Protein AF-A0A840UY73-F1 (afdb_monomer_lite)

Organism: NCBI:txid595692

Sequence (256 aa):
MHCLPALQFDWIHDLSLGTAALLVFATLAVFALLRGLLKMLWNTLGLCLAGFVAFWIWQHDLPPHSLPWIAPVAGFVVTLLLLRFAVRGLLPAPSDSESSGTGGKSGLSRLFTLLFSLIPTSAVCFLGALLLRHAGSLAEIQSFAQPDRTSDSAAFFSQLKQRIDELLPADWFHSVDPLTTQLRLDLAKLIVTADDPPPKAIPVLETGDIRELILADPELRQLAREGRYAEILRDPRLDRLLENDNLREVLRNTDL

Foldseek 3Di:
DDDDPPPPPPVPVPDDPVNVVVVVVVVVVVVVVVVVVVVLVLLLVQLVVLQVQLVVQLVVCDDPDDDSNVSSVVSSVVSSVVSVVVVCVVDVDPPPPDDPDPPPPPVVNVVVVVVVSVVVSVVVVVVVLLVLLLLLLLLVLVCLLCVPPNDPVNVVSVVVNVVSPVVDPPVVVCVPCVLSPQLLSLLLSCLLCLVPNDPLNVVQCVPPVSVCLSVVDVVSNVCSVVSVSVVSSVDCVSVVSVVDPVSSVVSVVRDD

pLDDT: mean 74.4, std 10.96, range [41.12, 90.94]

Secondary structure (DSSP, 8-state):
--PPP----GGGGG--HHHHHHHHHHHHHHHHHHHHHHHHHHHHHHHHHHHHHHHHHHHTT--SSS-TTHHHHHHHHHHHHHHHHHHHHHSPPP---S--------HHHHHHHHHHHHHHHHHHHHHHHHHHHHHHHHHHHHHHH-GGG--HHHHHHHHHHHHHHHHS-HHHHHTT-GGG-HHHHHHHHHHHTSSS--TTTHHHHTSHHHHHHHHT-HHHHHHHHTT-HHHHHH-THHHHHHT-HHHHHHHHH---

Radius of gyration: 26.86 Å; chains: 1; bounding box: 72×55×63 Å

Structure (mmCIF, N/CA/C/O backbone):
data_AF-A0A840UY73-F1
#
_entry.id   AF-A0A840UY73-F1
#
loop_
_atom_site.group_PDB
_atom_site.id
_atom_site.type_symbol
_atom_site.label_atom_id
_atom_site.label_alt_id
_atom_site.label_comp_id
_atom_site.label_asym_id
_atom_site.label_entity_id
_atom_site.label_seq_id
_atom_site.pdbx_PDB_ins_code
_atom_site.Cartn_x
_atom_site.Cartn_y
_atom_site.Cartn_z
_atom_site.occupancy
_atom_site.B_iso_or_equiv
_atom_site.auth_seq_id
_atom_site.auth_comp_id
_atom_site.auth_asym_id
_atom_site.auth_atom_id
_atom_site.pdbx_PDB_model_num
ATOM 1 N N . MET A 1 1 ? 27.659 38.530 14.240 1.00 44.19 1 MET A N 1
ATOM 2 C CA . MET A 1 1 ? 28.793 37.920 13.514 1.00 44.19 1 MET A CA 1
ATOM 3 C C . MET A 1 1 ? 29.267 36.722 14.321 1.00 44.19 1 MET A C 1
ATOM 5 O O . MET A 1 1 ? 30.037 36.893 15.253 1.00 44.19 1 MET A O 1
ATOM 9 N N . HIS A 1 2 ? 28.727 35.537 14.035 1.00 47.31 2 HIS A N 1
ATOM 10 C CA . HIS A 1 2 ? 29.193 34.280 14.622 1.00 47.31 2 HIS A CA 1
ATOM 11 C C . HIS A 1 2 ? 30.105 33.608 13.598 1.00 47.31 2 HIS A C 1
ATOM 13 O O . HIS A 1 2 ? 29.651 33.233 12.519 1.00 47.31 2 HIS A O 1
ATOM 19 N N . CYS A 1 3 ? 31.396 33.527 13.912 1.00 55.94 3 CYS A N 1
ATOM 20 C CA . CYS A 1 3 ? 32.359 32.758 13.138 1.00 55.94 3 CYS A CA 1
ATOM 21 C C . CYS A 1 3 ? 32.012 31.270 13.283 1.00 55.94 3 CYS A C 1
ATOM 23 O O . CYS A 1 3 ? 32.033 30.742 14.393 1.00 55.94 3 CYS A O 1
ATOM 25 N N . LEU A 1 4 ? 31.665 30.610 12.176 1.00 56.19 4 LEU A N 1
ATOM 26 C CA . LEU A 1 4 ? 31.563 29.152 12.127 1.00 56.19 4 LEU A CA 1
ATOM 27 C C . LEU A 1 4 ? 32.955 28.567 12.427 1.00 56.19 4 LEU A C 1
ATOM 29 O O . LEU A 1 4 ? 33.919 28.983 11.779 1.00 56.19 4 LEU A O 1
ATOM 33 N N . PRO A 1 5 ? 33.096 27.650 13.402 1.00 66.62 5 PRO A N 1
ATOM 34 C CA . PRO A 1 5 ? 34.370 27.000 13.667 1.00 66.62 5 PRO A CA 1
ATOM 35 C C . PRO A 1 5 ? 34.804 26.236 12.416 1.00 66.62 5 PRO A C 1
ATOM 37 O O . PRO A 1 5 ? 34.026 25.481 11.830 1.00 66.62 5 PRO A O 1
ATOM 40 N N . ALA A 1 6 ? 36.045 26.465 11.992 1.00 62.19 6 ALA A N 1
ATOM 41 C CA . ALA A 1 6 ? 36.670 25.706 10.927 1.00 62.19 6 ALA A CA 1
ATOM 42 C C . ALA A 1 6 ? 36.660 24.222 11.323 1.00 62.19 6 ALA A C 1
ATOM 44 O O . ALA A 1 6 ? 37.308 23.835 12.293 1.00 62.19 6 ALA A O 1
ATOM 45 N N . LEU A 1 7 ? 35.895 23.404 10.598 1.00 57.53 7 LEU A N 1
ATOM 46 C CA . LEU A 1 7 ? 35.978 21.947 10.661 1.00 57.53 7 LEU A CA 1
ATOM 47 C C . LEU A 1 7 ? 37.398 21.547 10.233 1.00 57.53 7 LEU A C 1
ATOM 49 O O . LEU A 1 7 ? 37.688 21.447 9.043 1.00 57.53 7 LEU A O 1
ATOM 53 N N . GLN A 1 8 ? 38.304 21.398 11.198 1.00 58.88 8 GLN A N 1
ATOM 54 C CA . GLN A 1 8 ? 39.641 20.856 10.976 1.00 58.88 8 GLN A CA 1
ATOM 55 C C . GLN A 1 8 ? 39.505 19.345 10.754 1.00 58.88 8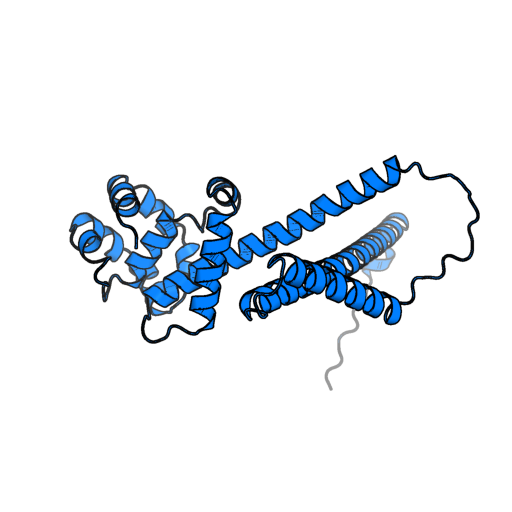 GLN A C 1
ATOM 57 O O . GLN A 1 8 ? 39.184 18.584 11.664 1.00 58.88 8 GLN A O 1
ATOM 62 N N . PHE A 1 9 ? 39.674 18.918 9.504 1.00 57.78 9 PHE A N 1
ATOM 63 C CA . PHE A 1 9 ? 39.601 17.520 9.080 1.00 57.78 9 PHE A CA 1
ATOM 64 C C . PHE A 1 9 ? 40.948 16.800 9.282 1.00 57.78 9 PHE A C 1
ATOM 66 O O . PHE A 1 9 ? 41.506 16.233 8.342 1.00 57.78 9 PHE A O 1
ATOM 73 N N . ASP A 1 10 ? 41.477 16.800 10.507 1.00 63.88 10 ASP A N 1
ATOM 74 C CA . ASP A 1 10 ? 42.785 16.187 10.806 1.00 63.88 10 ASP A CA 1
ATOM 75 C C . ASP A 1 10 ? 42.783 14.652 10.649 1.00 63.88 10 ASP A C 1
ATOM 77 O O . ASP A 1 10 ? 43.828 14.031 10.486 1.00 63.88 10 ASP A O 1
ATOM 81 N N . TRP A 1 11 ? 41.604 14.024 10.592 1.00 63.09 11 TRP A N 1
ATOM 82 C CA . TRP A 1 11 ? 41.441 12.581 10.377 1.00 63.09 11 TRP A CA 1
ATOM 83 C C . TRP A 1 11 ? 41.645 12.123 8.919 1.00 63.09 11 TRP A C 1
ATOM 85 O O . TRP A 1 11 ? 41.647 10.922 8.652 1.00 63.09 11 TRP A O 1
ATOM 95 N N . ILE A 1 12 ? 41.816 13.041 7.956 1.00 56.41 12 ILE A N 1
ATOM 96 C CA . ILE A 1 12 ? 41.963 12.684 6.530 1.00 56.41 12 ILE A CA 1
ATOM 97 C C . ILE A 1 12 ? 43.354 12.109 6.210 1.00 56.41 12 ILE A C 1
ATOM 99 O O . ILE A 1 12 ? 43.486 11.348 5.253 1.00 56.41 12 ILE A O 1
ATOM 103 N N . HIS A 1 13 ? 44.392 12.429 6.989 1.00 59.19 13 HIS A N 1
ATOM 104 C CA . HIS A 1 13 ? 45.764 11.998 6.677 1.00 59.19 13 HIS A CA 1
ATOM 105 C C . HIS A 1 13 ? 46.038 10.502 6.912 1.00 59.19 13 HIS A C 1
ATOM 107 O O . HIS A 1 13 ? 46.962 9.972 6.302 1.00 59.19 13 HIS A O 1
ATOM 113 N N . ASP A 1 14 ? 45.193 9.804 7.679 1.00 67.00 14 ASP A N 1
ATOM 114 C CA . ASP A 1 14 ? 45.334 8.360 7.936 1.00 67.00 14 ASP A CA 1
ATOM 115 C C . ASP A 1 14 ? 44.462 7.481 7.020 1.00 67.00 14 ASP A C 1
ATOM 117 O O . ASP A 1 14 ? 44.449 6.250 7.146 1.00 67.00 14 ASP A O 1
ATOM 121 N N . LEU A 1 15 ? 43.729 8.070 6.063 1.00 62.34 15 LEU A N 1
ATOM 122 C CA . LEU A 1 15 ? 42.999 7.272 5.082 1.00 62.34 15 LEU A CA 1
ATOM 123 C C . LEU A 1 15 ? 43.973 6.625 4.092 1.00 62.34 15 LEU A C 1
ATOM 125 O O . LEU A 1 15 ? 44.466 7.254 3.157 1.00 62.34 15 LEU A O 1
ATOM 129 N N . SER A 1 16 ? 44.180 5.318 4.267 1.00 80.94 16 SER A N 1
ATOM 130 C CA . SER A 1 16 ? 44.779 4.445 3.257 1.00 80.94 16 SER A CA 1
ATOM 131 C C . SER A 1 16 ? 44.177 4.731 1.877 1.00 80.94 16 SER A C 1
ATOM 133 O O . SER A 1 16 ? 42.952 4.783 1.716 1.00 80.94 16 SER A O 1
ATOM 135 N N . LEU A 1 17 ? 45.043 4.864 0.867 1.00 80.12 17 LEU A N 1
ATOM 136 C CA . LEU A 1 17 ? 44.676 5.085 -0.538 1.00 80.12 17 LEU A CA 1
ATOM 137 C C . LEU A 1 17 ? 43.580 4.107 -1.014 1.00 80.12 17 LEU A C 1
ATOM 139 O O . LEU A 1 17 ? 42.710 4.474 -1.803 1.00 80.12 17 LEU A O 1
ATOM 143 N N . GLY A 1 18 ? 43.583 2.873 -0.493 1.00 80.25 18 GLY A N 1
ATOM 144 C CA . GLY A 1 18 ? 42.570 1.859 -0.794 1.00 80.25 18 GLY A CA 1
ATOM 145 C C . GLY A 1 18 ? 41.174 2.204 -0.263 1.00 80.25 18 GLY A C 1
ATOM 146 O O . GLY A 1 18 ? 40.185 2.007 -0.967 1.00 80.25 18 GLY A O 1
ATOM 147 N N . THR A 1 19 ? 41.076 2.777 0.938 1.00 78.81 19 THR A N 1
ATOM 148 C CA . THR A 1 19 ? 39.800 3.209 1.531 1.00 78.81 19 THR A CA 1
ATOM 149 C C . THR A 1 19 ? 39.214 4.391 0.761 1.00 78.81 19 THR A C 1
ATOM 151 O O . THR A 1 19 ? 38.014 4.417 0.485 1.00 78.81 19 THR A O 1
ATOM 154 N N . ALA A 1 20 ? 40.065 5.333 0.340 1.00 75.00 20 ALA A N 1
ATOM 155 C CA . ALA A 1 20 ? 39.650 6.448 -0.508 1.00 75.00 20 ALA A CA 1
ATOM 156 C C . ALA A 1 20 ? 39.114 5.958 -1.867 1.00 75.00 20 ALA A C 1
ATOM 158 O O . ALA A 1 20 ? 38.044 6.388 -2.299 1.00 75.00 20 ALA A O 1
ATOM 159 N N . ALA A 1 21 ? 39.794 5.000 -2.507 1.00 74.62 21 ALA A N 1
ATOM 160 C CA . ALA A 1 21 ? 39.328 4.404 -3.759 1.00 74.62 21 ALA A CA 1
ATOM 161 C C . ALA A 1 21 ? 37.975 3.683 -3.598 1.00 74.62 21 ALA A C 1
ATOM 163 O O . ALA A 1 21 ? 37.080 3.871 -4.423 1.00 74.62 21 ALA A O 1
ATOM 164 N N . LEU A 1 22 ? 37.785 2.910 -2.521 1.00 80.69 22 LEU A N 1
ATOM 165 C CA . LEU A 1 22 ? 36.515 2.231 -2.239 1.00 80.69 22 LEU A CA 1
ATOM 166 C C . LEU A 1 22 ? 35.354 3.212 -2.041 1.00 80.69 22 LEU A C 1
ATOM 168 O O . LEU A 1 22 ? 34.266 2.963 -2.555 1.00 80.69 22 LEU A O 1
ATOM 172 N N . LEU A 1 23 ? 35.578 4.339 -1.361 1.00 78.75 23 LEU A N 1
ATOM 173 C CA . LEU A 1 23 ? 34.558 5.382 -1.202 1.00 78.75 23 LEU A CA 1
ATOM 174 C C . LEU A 1 23 ? 34.168 6.014 -2.545 1.00 78.75 23 LEU A C 1
ATOM 176 O O . LEU A 1 23 ? 32.981 6.229 -2.804 1.00 78.75 23 LEU A O 1
ATOM 180 N N . VAL A 1 24 ? 35.135 6.259 -3.433 1.00 77.50 24 VAL A N 1
ATOM 181 C CA . VAL A 1 24 ? 34.857 6.765 -4.787 1.00 77.50 24 VAL A CA 1
ATOM 182 C C . VAL A 1 24 ? 34.056 5.743 -5.602 1.00 77.50 24 VAL A C 1
ATOM 184 O O . VAL A 1 24 ? 33.045 6.094 -6.206 1.00 77.50 24 VAL A O 1
ATOM 187 N N . PHE A 1 25 ? 34.426 4.461 -5.576 1.00 71.19 25 PHE A N 1
ATOM 188 C CA . PHE A 1 25 ? 33.646 3.424 -6.260 1.00 71.19 25 PHE A CA 1
ATOM 189 C C . PHE A 1 25 ? 32.243 3.252 -5.674 1.00 71.19 25 PHE A C 1
ATOM 191 O O . PHE A 1 25 ? 31.283 3.120 -6.432 1.00 71.19 25 PHE A O 1
ATOM 198 N N . ALA A 1 26 ? 32.099 3.294 -4.349 1.00 70.19 26 ALA A N 1
ATOM 199 C CA . ALA A 1 26 ? 30.804 3.190 -3.685 1.00 70.19 26 ALA A CA 1
ATOM 200 C C . ALA A 1 26 ? 29.891 4.369 -4.049 1.00 70.19 26 ALA A C 1
ATOM 202 O O . ALA A 1 26 ? 28.735 4.162 -4.409 1.00 70.19 26 ALA A O 1
ATOM 203 N N . THR A 1 27 ? 30.410 5.599 -4.029 1.00 74.88 27 THR A N 1
ATOM 204 C CA . THR A 1 27 ? 29.643 6.794 -4.422 1.00 74.88 27 THR A CA 1
ATOM 205 C C . THR A 1 27 ? 29.257 6.770 -5.901 1.00 74.88 27 THR A C 1
ATOM 207 O O . THR A 1 27 ? 28.108 7.073 -6.226 1.00 74.88 27 THR A O 1
ATOM 210 N N . LEU A 1 28 ? 30.148 6.328 -6.795 1.00 60.81 28 LEU A N 1
ATOM 211 C CA . LEU A 1 28 ? 29.832 6.133 -8.215 1.00 60.81 28 LEU A CA 1
ATOM 212 C C . LEU A 1 28 ? 28.778 5.039 -8.434 1.00 60.81 28 LEU A C 1
ATOM 214 O O . LEU A 1 28 ? 27.870 5.222 -9.246 1.00 60.81 28 LEU A O 1
ATOM 218 N N . ALA A 1 29 ? 28.856 3.928 -7.697 1.00 64.88 29 ALA A N 1
ATOM 219 C CA . ALA A 1 29 ? 27.865 2.857 -7.750 1.00 64.88 29 ALA A CA 1
ATOM 220 C C . ALA A 1 29 ? 26.493 3.337 -7.254 1.00 64.88 29 ALA A C 1
ATOM 222 O O . ALA A 1 29 ? 25.485 3.105 -7.923 1.00 64.88 29 ALA A O 1
ATOM 223 N N . VAL A 1 30 ? 26.453 4.072 -6.138 1.00 68.69 30 VAL A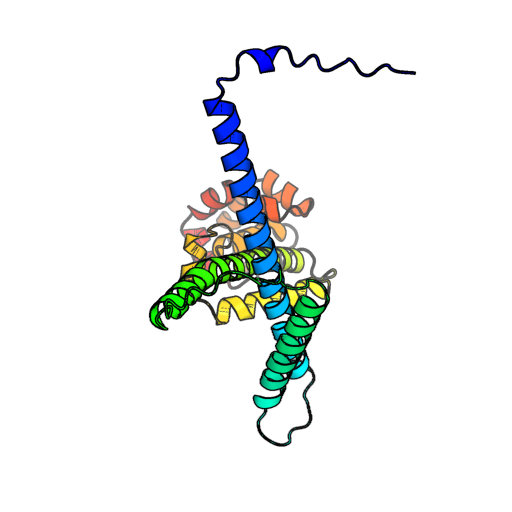 N 1
ATOM 224 C CA . VAL A 1 30 ? 25.229 4.703 -5.622 1.00 68.69 30 VAL A CA 1
ATOM 225 C C . VAL A 1 30 ? 24.667 5.694 -6.636 1.00 68.69 30 VAL A C 1
ATOM 227 O O . VAL A 1 30 ? 23.470 5.665 -6.898 1.00 68.69 30 VAL A O 1
ATOM 230 N N . PHE A 1 31 ? 25.499 6.523 -7.270 1.00 65.75 31 PHE A N 1
ATOM 231 C CA . PHE A 1 31 ? 25.047 7.471 -8.290 1.00 65.75 31 PHE A CA 1
ATOM 232 C C . PHE A 1 31 ? 24.483 6.769 -9.535 1.00 65.75 31 PHE A C 1
ATOM 234 O O . PHE A 1 31 ? 23.433 7.161 -10.049 1.00 65.75 31 PHE A O 1
ATOM 241 N N . ALA A 1 32 ? 25.134 5.701 -10.006 1.00 63.25 32 ALA A N 1
ATOM 242 C CA . ALA A 1 32 ? 24.646 4.895 -11.123 1.00 63.25 32 ALA A CA 1
ATOM 243 C C . ALA A 1 32 ? 23.310 4.209 -10.788 1.00 63.25 32 ALA A C 1
ATOM 245 O O . ALA A 1 32 ? 22.389 4.229 -11.610 1.00 63.25 32 ALA A O 1
ATOM 246 N N . LEU A 1 33 ? 23.178 3.673 -9.570 1.00 68.19 33 LEU A N 1
ATOM 247 C CA . LEU A 1 33 ? 21.925 3.121 -9.053 1.00 68.19 33 LEU A CA 1
ATOM 248 C C . LEU A 1 33 ? 20.840 4.193 -8.957 1.00 68.19 33 LEU A C 1
ATOM 250 O O . LEU A 1 33 ? 19.738 3.965 -9.446 1.00 68.19 33 LEU A O 1
ATOM 254 N N . LEU A 1 34 ? 21.148 5.372 -8.412 1.00 68.94 34 LEU A N 1
ATOM 255 C CA . LEU A 1 34 ? 20.206 6.484 -8.279 1.00 68.94 34 LEU A CA 1
ATOM 256 C C . LEU A 1 34 ? 19.716 6.956 -9.651 1.00 68.94 34 LEU A C 1
ATOM 258 O O . LEU A 1 34 ? 18.524 7.180 -9.843 1.00 68.94 34 LEU A O 1
ATOM 262 N N . ARG A 1 35 ? 20.615 7.044 -10.638 1.00 70.88 35 ARG A N 1
ATOM 263 C CA . ARG A 1 35 ? 20.272 7.392 -12.023 1.00 70.88 35 ARG A CA 1
ATOM 264 C C . ARG A 1 35 ? 19.398 6.322 -12.678 1.00 70.88 35 ARG A C 1
ATOM 266 O O . ARG A 1 35 ? 18.446 6.660 -13.384 1.00 70.88 35 ARG A O 1
ATOM 273 N N . GLY A 1 36 ? 19.709 5.046 -12.454 1.00 70.81 36 GLY A N 1
ATOM 274 C CA . GLY A 1 36 ? 18.899 3.920 -12.919 1.00 70.81 36 GLY A CA 1
ATOM 275 C C . GLY A 1 36 ? 17.503 3.926 -12.298 1.00 70.81 36 GLY A C 1
ATOM 276 O O . GLY A 1 36 ? 16.511 3.817 -13.018 1.00 70.81 36 GLY A O 1
ATOM 277 N N . LEU A 1 37 ? 17.432 4.148 -10.987 1.00 71.12 37 LEU A N 1
ATOM 278 C CA . LEU A 1 37 ? 16.198 4.219 -10.216 1.00 71.12 37 LEU A CA 1
ATOM 279 C C . LEU A 1 37 ? 15.363 5.424 -10.639 1.00 71.12 37 LEU A C 1
ATOM 281 O O . LEU A 1 37 ? 14.181 5.258 -10.891 1.00 71.12 37 LEU A O 1
ATOM 285 N N . LEU A 1 38 ? 15.962 6.600 -10.834 1.00 70.62 38 LEU A N 1
ATOM 286 C CA . LEU A 1 38 ? 15.253 7.789 -11.311 1.00 70.62 38 LEU A CA 1
ATOM 287 C C . LEU A 1 38 ? 14.659 7.566 -12.705 1.00 70.62 38 LEU A C 1
ATOM 289 O O . LEU A 1 38 ? 13.495 7.878 -12.937 1.00 70.62 38 LEU A O 1
ATOM 293 N N . LYS A 1 39 ? 15.426 6.966 -13.625 1.00 73.88 39 LYS A N 1
ATOM 294 C CA . LYS A 1 39 ? 14.928 6.604 -14.961 1.00 73.88 39 LYS A CA 1
ATOM 295 C C . LYS A 1 39 ? 13.782 5.596 -14.877 1.00 73.88 39 LYS A C 1
ATOM 297 O O . LYS A 1 39 ? 12.818 5.694 -15.631 1.00 73.88 39 LYS A O 1
ATOM 302 N N . MET A 1 40 ? 13.892 4.630 -13.973 1.00 70.75 40 MET A N 1
ATOM 303 C CA . MET A 1 40 ? 12.859 3.635 -13.736 1.00 70.75 40 MET A CA 1
ATOM 304 C C . MET A 1 40 ? 11.595 4.267 -13.140 1.00 70.75 40 MET A C 1
ATOM 306 O O . MET A 1 40 ? 10.514 4.005 -13.648 1.00 70.75 40 MET A O 1
ATOM 310 N N . LEU A 1 41 ? 11.740 5.154 -12.154 1.00 70.75 41 LEU A N 1
ATOM 311 C CA . LEU A 1 41 ? 10.661 5.895 -11.500 1.00 70.75 41 LEU A CA 1
ATOM 312 C C . LEU A 1 41 ? 9.941 6.808 -12.498 1.00 70.75 41 LEU A C 1
ATOM 314 O O . LEU A 1 41 ? 8.720 6.877 -12.513 1.00 70.75 41 LEU A O 1
ATOM 318 N N . TRP A 1 42 ? 10.683 7.449 -13.403 1.00 72.81 42 TRP A N 1
ATOM 319 C CA . TRP A 1 42 ? 10.092 8.251 -14.474 1.00 72.81 42 TRP A CA 1
ATOM 320 C C . TRP A 1 42 ? 9.295 7.398 -15.466 1.00 72.81 42 TRP A C 1
ATOM 322 O O . TRP A 1 42 ? 8.203 7.776 -15.888 1.00 72.81 42 TRP A O 1
ATOM 332 N N . ASN A 1 43 ? 9.815 6.215 -15.810 1.00 69.62 43 ASN A N 1
ATOM 333 C CA . ASN A 1 43 ? 9.107 5.273 -16.673 1.00 69.62 43 ASN A CA 1
ATOM 334 C C . ASN A 1 43 ? 7.850 4.710 -15.993 1.00 69.62 43 ASN A C 1
ATOM 336 O O . ASN A 1 43 ? 6.821 4.590 -16.656 1.00 69.62 43 ASN A O 1
ATOM 340 N N . THR A 1 44 ? 7.907 4.376 -14.700 1.00 69.56 44 THR A N 1
ATOM 341 C CA . THR A 1 44 ? 6.745 3.869 -13.954 1.00 69.56 44 THR A CA 1
ATOM 342 C C . THR A 1 44 ? 5.712 4.955 -13.712 1.00 69.56 44 THR A C 1
ATOM 344 O O . THR A 1 44 ? 4.539 4.709 -13.964 1.00 69.56 44 THR A O 1
ATOM 347 N N . LEU A 1 45 ? 6.121 6.170 -13.330 1.00 73.56 45 LEU A N 1
ATOM 348 C CA . LEU A 1 45 ? 5.232 7.331 -13.238 1.00 73.56 45 LEU A CA 1
ATOM 349 C C . LEU A 1 45 ? 4.517 7.556 -14.567 1.00 73.56 45 LEU A C 1
ATOM 351 O O . LEU A 1 45 ? 3.313 7.790 -14.601 1.00 73.56 45 LEU A O 1
ATOM 355 N N . GLY A 1 46 ? 5.253 7.424 -15.666 1.00 73.88 46 GLY A N 1
ATOM 356 C CA . GLY A 1 46 ? 4.682 7.544 -16.987 1.00 73.88 46 GLY A CA 1
ATOM 357 C C . GLY A 1 46 ? 3.683 6.464 -17.360 1.00 73.88 46 GLY A C 1
ATOM 358 O O . GLY A 1 46 ? 2.652 6.758 -17.965 1.00 73.88 46 GLY A O 1
ATOM 359 N N . LEU A 1 47 ? 3.962 5.228 -16.955 1.00 71.38 47 LEU A N 1
ATOM 360 C CA . LEU A 1 47 ? 3.034 4.115 -17.091 1.00 71.38 47 LEU A CA 1
ATOM 361 C C . LEU A 1 47 ? 1.765 4.351 -16.259 1.00 71.38 47 LEU A C 1
ATOM 363 O O . LEU A 1 47 ? 0.664 4.146 -16.764 1.00 71.38 47 LEU A O 1
ATOM 367 N N . CYS A 1 48 ? 1.912 4.833 -15.021 1.00 71.44 48 CYS A N 1
ATOM 368 C CA . CYS A 1 48 ? 0.796 5.186 -14.145 1.00 71.44 48 CYS A CA 1
ATOM 369 C C . CYS A 1 48 ? -0.047 6.316 -14.741 1.00 71.44 48 CYS A C 1
ATOM 371 O O . CYS A 1 48 ? -1.267 6.208 -14.754 1.00 71.44 48 CYS A O 1
ATOM 373 N N . LEU A 1 49 ? 0.581 7.364 -15.285 1.00 72.94 49 LEU A N 1
ATOM 374 C CA . LEU A 1 49 ? -0.126 8.480 -15.916 1.00 72.94 49 LEU A CA 1
ATOM 375 C C . LEU A 1 49 ? -0.899 8.015 -17.159 1.00 72.94 49 LEU A C 1
ATOM 377 O O . LEU A 1 49 ? -2.058 8.375 -17.341 1.00 72.94 49 LEU A O 1
ATOM 381 N N . ALA A 1 50 ? -0.281 7.166 -17.985 1.00 71.50 50 ALA A N 1
ATOM 382 C CA . ALA A 1 50 ? -0.941 6.570 -19.142 1.00 71.50 50 ALA A CA 1
ATOM 383 C C . ALA A 1 50 ? -2.120 5.674 -18.733 1.00 71.50 50 ALA A C 1
ATOM 385 O O . ALA A 1 50 ? -3.186 5.746 -19.344 1.00 71.50 50 ALA A O 1
ATOM 386 N N . GLY A 1 51 ? -1.949 4.860 -17.686 1.00 68.69 51 GLY A N 1
ATOM 387 C CA . GLY A 1 51 ? -3.013 4.028 -17.120 1.00 68.69 51 GLY A CA 1
ATOM 388 C C . GLY A 1 51 ? -4.159 4.859 -16.546 1.00 68.69 51 GLY A C 1
ATOM 389 O O . GLY A 1 51 ? -5.320 4.558 -16.803 1.00 68.69 51 GLY A O 1
ATOM 390 N N . PHE A 1 52 ? -3.840 5.947 -15.845 1.00 73.94 52 PHE A N 1
ATOM 391 C CA . PHE A 1 52 ? -4.824 6.880 -15.305 1.00 73.94 52 PHE A CA 1
ATOM 392 C C . PHE A 1 52 ? -5.645 7.541 -16.415 1.00 73.94 52 PHE A C 1
ATOM 394 O O . PHE A 1 52 ? -6.867 7.567 -16.328 1.00 73.94 52 PHE A O 1
ATOM 401 N N . VAL A 1 53 ? -5.003 8.009 -17.491 1.00 73.31 53 VAL A N 1
ATOM 402 C CA . VAL A 1 53 ? -5.711 8.578 -18.650 1.00 73.31 53 VAL A CA 1
ATOM 403 C C . VAL A 1 53 ? -6.610 7.536 -19.316 1.00 73.31 53 VAL A C 1
ATOM 405 O O . VAL A 1 53 ? -7.754 7.838 -19.640 1.00 73.31 53 VAL A O 1
ATOM 408 N N . ALA A 1 54 ? -6.136 6.300 -19.482 1.00 70.00 54 ALA A N 1
ATOM 409 C CA . ALA A 1 54 ? -6.945 5.215 -20.031 1.00 70.00 54 ALA A CA 1
ATOM 410 C C . ALA A 1 54 ? -8.175 4.906 -19.164 1.00 70.00 54 ALA A C 1
ATOM 412 O O . ALA A 1 54 ? -9.275 4.739 -19.688 1.00 70.00 54 ALA A O 1
ATOM 413 N N . PHE A 1 55 ? -7.997 4.877 -17.843 1.00 69.69 55 PHE A N 1
ATOM 414 C CA . PHE A 1 55 ? -9.079 4.687 -16.882 1.00 69.69 55 PHE A CA 1
ATOM 415 C C . PHE A 1 55 ? -10.070 5.855 -16.891 1.00 69.69 55 PHE A C 1
ATOM 417 O O . PHE A 1 55 ? -11.277 5.639 -16.893 1.00 69.69 55 PHE A O 1
ATOM 424 N N . TRP A 1 56 ? -9.572 7.088 -16.965 1.00 78.19 56 TRP A N 1
ATOM 425 C CA . TRP A 1 56 ? -10.401 8.286 -17.059 1.00 78.19 56 TRP A CA 1
ATOM 426 C C . TRP A 1 56 ? -11.246 8.292 -18.342 1.00 78.19 56 TRP A C 1
ATOM 428 O O . TRP A 1 56 ? -12.448 8.539 -18.292 1.00 78.19 56 TRP A O 1
ATOM 438 N N . ILE A 1 57 ? -10.645 7.922 -19.479 1.00 78.50 57 ILE A N 1
ATOM 439 C CA . ILE A 1 57 ? -11.345 7.737 -20.761 1.00 78.50 57 ILE A CA 1
ATOM 440 C C . ILE A 1 57 ? -12.430 6.658 -20.650 1.00 78.50 57 ILE A C 1
ATOM 442 O O . ILE A 1 57 ? -13.511 6.819 -21.210 1.00 78.50 57 ILE A O 1
ATOM 446 N N . TRP A 1 58 ? -12.148 5.568 -19.934 1.00 75.25 58 TRP A N 1
ATOM 447 C CA . TRP A 1 58 ? -13.121 4.504 -19.695 1.00 75.25 58 TRP A CA 1
ATOM 448 C C . TRP A 1 58 ? -14.290 4.966 -18.813 1.00 75.25 58 TRP A C 1
ATOM 450 O O . TRP A 1 58 ? -15.428 4.600 -19.081 1.00 75.25 58 TRP A O 1
ATOM 460 N N . GLN A 1 59 ? -14.034 5.802 -17.803 1.00 75.38 59 GLN A N 1
ATOM 461 C CA . GLN A 1 59 ? -15.077 6.328 -16.916 1.00 75.38 59 GLN A CA 1
ATOM 462 C C . GLN A 1 59 ? -15.974 7.391 -17.559 1.00 75.38 59 GLN A C 1
ATOM 464 O O . GLN A 1 59 ? -17.113 7.552 -17.132 1.00 75.38 59 GLN A O 1
ATOM 469 N N . HIS A 1 60 ? -15.484 8.151 -18.539 1.00 77.50 60 HIS A N 1
ATOM 470 C CA . HIS A 1 60 ? -16.245 9.235 -19.177 1.00 77.50 60 HIS A CA 1
ATOM 471 C C . HIS A 1 60 ? -17.084 8.796 -20.387 1.00 77.50 60 HIS A C 1
ATOM 473 O O . HIS A 1 60 ? -17.395 9.623 -21.240 1.00 77.50 60 HIS A O 1
ATOM 479 N N . ASP A 1 61 ? -17.469 7.515 -20.420 1.00 61.62 61 ASP A N 1
ATOM 480 C CA . ASP A 1 61 ? -18.505 6.921 -21.278 1.00 61.62 61 ASP A CA 1
ATOM 481 C C . ASP A 1 61 ? -18.524 7.512 -22.702 1.00 61.62 61 ASP A C 1
ATOM 483 O O . ASP A 1 61 ? -19.425 8.245 -23.120 1.00 61.62 61 ASP A O 1
ATOM 487 N N . LEU A 1 62 ? -17.454 7.239 -23.457 1.00 63.53 62 LEU A N 1
ATOM 488 C CA . LEU A 1 62 ? -17.391 7.610 -24.869 1.00 63.53 62 LEU A CA 1
ATOM 489 C C . LEU A 1 62 ? -18.541 6.931 -25.640 1.00 63.53 62 LEU A C 1
ATOM 491 O O . LEU A 1 62 ? -18.858 5.770 -25.369 1.00 63.53 62 LEU A O 1
ATOM 495 N N . PRO A 1 63 ? -19.159 7.627 -26.615 1.00 63.22 63 PRO A N 1
ATOM 496 C CA . PRO A 1 63 ? -20.389 7.182 -27.260 1.00 63.22 63 PRO A CA 1
ATOM 497 C C . PRO A 1 63 ? -20.277 5.757 -27.834 1.00 63.22 63 PRO A C 1
ATOM 499 O O . PRO A 1 63 ? -19.227 5.378 -28.361 1.00 63.22 63 PRO A O 1
ATOM 502 N N . PRO A 1 64 ? -21.362 4.961 -27.774 1.00 56.19 64 PRO A N 1
ATOM 503 C CA . PRO A 1 64 ? -21.319 3.506 -27.875 1.00 56.19 64 PRO A CA 1
ATOM 504 C C . PRO A 1 64 ? -21.248 3.040 -29.330 1.00 56.19 64 PRO A C 1
ATOM 506 O O . PRO A 1 64 ? -22.168 2.390 -29.819 1.00 56.19 64 PRO A O 1
ATOM 509 N N . HIS A 1 65 ? -20.210 3.402 -30.079 1.00 55.78 65 HIS A N 1
ATOM 510 C CA . HIS A 1 65 ? -20.029 2.935 -31.453 1.00 55.78 65 HIS A CA 1
ATOM 511 C C . HIS A 1 65 ? -18.706 2.172 -31.572 1.00 55.78 65 HIS A C 1
ATOM 513 O O . HIS A 1 65 ? -17.626 2.740 -31.680 1.00 55.78 65 HIS A O 1
ATOM 519 N N . SER A 1 66 ? -18.849 0.842 -31.562 1.00 54.69 66 SER A N 1
ATOM 520 C CA . SER A 1 66 ? -17.846 -0.203 -31.810 1.00 54.69 66 SER A CA 1
ATOM 521 C C . SER A 1 66 ? -16.657 -0.293 -30.833 1.00 54.69 66 SER A C 1
ATOM 523 O O . SER A 1 66 ? -15.733 0.506 -30.861 1.00 54.69 66 SER A O 1
ATOM 525 N N . LEU A 1 67 ? -16.658 -1.390 -30.059 1.00 64.44 67 LEU A N 1
ATOM 526 C CA . LEU A 1 67 ? -15.536 -1.962 -29.291 1.00 64.44 67 LEU A CA 1
ATOM 527 C C . LEU A 1 67 ? -15.090 -1.127 -28.063 1.00 64.44 67 LEU A C 1
ATOM 529 O O . LEU A 1 67 ? -14.071 -0.437 -28.117 1.00 64.44 67 LEU A O 1
ATOM 533 N N . PRO A 1 68 ? -15.796 -1.250 -26.915 1.00 67.56 68 PRO A N 1
ATOM 534 C CA . PRO A 1 68 ? -15.592 -0.415 -25.716 1.00 67.56 68 PRO A CA 1
ATOM 535 C C . PRO A 1 68 ? -14.190 -0.511 -25.083 1.00 67.56 68 PRO A C 1
ATOM 537 O O . PRO A 1 68 ? -13.810 0.315 -24.261 1.00 67.56 68 PRO A O 1
ATOM 540 N N . TRP A 1 69 ? -13.392 -1.498 -25.481 1.00 70.50 69 TRP A N 1
ATOM 541 C CA . TRP A 1 69 ? -12.031 -1.738 -25.002 1.00 70.50 69 TRP A CA 1
ATOM 542 C C . TRP A 1 69 ? -10.958 -1.038 -25.848 1.00 70.50 69 TRP A C 1
ATOM 544 O O . TRP A 1 69 ? -9.835 -0.869 -25.378 1.00 70.50 69 TRP A O 1
ATOM 554 N N . ILE A 1 70 ? -11.269 -0.583 -27.069 1.00 78.19 70 ILE A N 1
ATOM 555 C CA . ILE A 1 70 ? -10.267 0.051 -27.944 1.00 78.19 70 ILE A CA 1
ATOM 556 C C . ILE A 1 70 ? -9.931 1.465 -27.475 1.00 78.19 70 ILE A C 1
ATOM 558 O O . ILE A 1 70 ? -8.760 1.831 -27.473 1.00 78.19 70 ILE A O 1
ATOM 562 N N . ALA A 1 71 ? -10.920 2.250 -27.048 1.00 76.25 71 ALA A N 1
ATOM 563 C CA . ALA A 1 71 ? -10.706 3.626 -26.599 1.00 76.25 71 ALA A CA 1
ATOM 564 C C . ALA A 1 71 ? -9.715 3.754 -25.418 1.00 76.25 71 ALA A C 1
ATOM 566 O O . ALA A 1 71 ? -8.756 4.522 -25.546 1.00 76.25 71 ALA A O 1
ATOM 567 N N . PRO A 1 72 ? -9.845 2.992 -24.309 1.00 73.38 72 PRO A N 1
ATOM 568 C CA . PRO A 1 72 ? -8.877 3.067 -23.214 1.00 73.38 72 PRO A CA 1
ATOM 569 C C . PRO A 1 72 ? -7.500 2.531 -23.619 1.00 73.38 72 PRO A C 1
ATOM 571 O O . PRO A 1 72 ? -6.485 3.114 -23.245 1.00 73.38 72 PRO A O 1
ATOM 574 N N . VAL A 1 73 ? -7.433 1.477 -24.441 1.00 72.50 73 VAL A N 1
ATOM 575 C CA . VAL A 1 73 ? -6.153 0.933 -24.931 1.00 72.50 73 VAL A CA 1
ATOM 576 C C . VAL A 1 73 ? -5.444 1.932 -25.849 1.00 72.50 73 VAL A C 1
ATOM 578 O O . VAL A 1 73 ? -4.244 2.159 -25.706 1.00 72.50 73 VAL A O 1
ATOM 581 N N . ALA A 1 74 ? -6.172 2.581 -26.757 1.00 77.38 74 ALA A N 1
ATOM 582 C CA . ALA A 1 74 ? -5.629 3.622 -27.620 1.00 77.38 74 ALA A CA 1
ATOM 583 C C . ALA A 1 74 ? -5.167 4.834 -26.796 1.00 77.38 74 ALA A C 1
ATOM 585 O O . ALA A 1 74 ? -4.053 5.314 -26.999 1.00 77.38 74 ALA A O 1
ATOM 586 N N . GLY A 1 75 ? -5.966 5.276 -25.820 1.00 74.38 75 GLY A N 1
ATOM 587 C CA . GLY A 1 75 ? -5.600 6.349 -24.893 1.00 74.38 75 GLY A CA 1
ATOM 588 C C . GLY A 1 75 ? -4.347 6.028 -24.075 1.00 74.38 75 GLY A C 1
ATOM 589 O O . GLY A 1 75 ? -3.461 6.878 -23.951 1.00 74.38 75 GLY A O 1
ATOM 590 N N . PHE A 1 76 ? -4.215 4.786 -23.602 1.00 72.19 76 PHE A N 1
ATOM 591 C CA . PHE A 1 76 ? -3.013 4.294 -22.930 1.00 72.19 76 PHE A CA 1
ATOM 592 C C . PHE A 1 76 ? -1.788 4.383 -23.847 1.00 72.19 76 PHE A C 1
ATOM 594 O O . PHE A 1 76 ? -0.780 4.992 -23.487 1.00 72.19 76 PHE A O 1
ATOM 601 N N . VAL A 1 77 ? -1.877 3.809 -25.052 1.00 72.06 77 VAL A N 1
ATOM 602 C CA . VAL A 1 77 ? -0.759 3.751 -26.006 1.00 72.06 77 VAL A CA 1
ATOM 603 C C . VAL A 1 77 ? -0.343 5.152 -26.455 1.00 72.06 77 VAL A C 1
ATOM 605 O O . VAL A 1 77 ? 0.850 5.455 -26.460 1.00 72.06 77 VAL A O 1
ATOM 608 N N . VAL A 1 78 ? -1.297 6.023 -26.790 1.00 78.75 78 VAL A N 1
ATOM 609 C CA . VAL A 1 78 ? -1.018 7.398 -27.230 1.00 78.75 78 VAL A CA 1
ATOM 610 C C . VAL A 1 78 ? -0.354 8.198 -26.112 1.00 78.75 78 VAL A C 1
ATOM 612 O O . VAL A 1 78 ? 0.696 8.798 -26.342 1.00 78.75 78 VAL A O 1
ATOM 615 N N . THR A 1 79 ? -0.896 8.154 -24.891 1.00 75.38 79 THR A N 1
ATOM 616 C CA . THR A 1 79 ? -0.308 8.845 -23.731 1.00 75.38 79 THR A CA 1
ATOM 617 C C . THR A 1 79 ? 1.099 8.335 -23.432 1.00 75.38 79 THR A C 1
ATOM 619 O O . THR A 1 79 ? 2.019 9.128 -23.225 1.00 75.38 79 THR A O 1
ATOM 622 N N . LEU A 1 80 ? 1.304 7.017 -23.476 1.00 72.94 80 LEU A N 1
ATOM 623 C CA . LEU A 1 80 ? 2.607 6.400 -23.241 1.00 72.94 80 LEU A CA 1
ATOM 624 C C . LEU A 1 80 ? 3.633 6.817 -24.304 1.00 72.94 80 LEU A C 1
ATOM 626 O O . LEU A 1 80 ? 4.784 7.111 -23.970 1.00 72.94 80 LEU A O 1
ATOM 630 N N . LEU A 1 81 ? 3.233 6.877 -25.577 1.00 73.50 81 LEU A N 1
ATOM 631 C CA . LEU A 1 81 ? 4.098 7.333 -26.667 1.00 73.50 81 LEU A CA 1
ATOM 632 C C . LEU A 1 81 ? 4.434 8.822 -26.547 1.00 73.50 81 LEU A C 1
ATOM 634 O O . LEU A 1 81 ? 5.609 9.174 -26.671 1.00 73.50 81 LEU A O 1
ATOM 638 N N . LEU A 1 82 ? 3.447 9.676 -26.259 1.00 74.50 82 LEU A N 1
ATOM 639 C CA . LEU A 1 82 ? 3.647 11.115 -26.054 1.00 74.50 82 LEU A CA 1
ATOM 640 C C . LEU A 1 82 ? 4.591 11.386 -24.889 1.00 74.50 82 LEU A C 1
ATOM 642 O O . LEU A 1 82 ? 5.522 12.179 -25.015 1.00 74.50 82 LEU A O 1
ATOM 646 N N . LEU A 1 83 ? 4.409 10.682 -23.776 1.00 72.94 83 LEU A N 1
ATOM 647 C CA . LEU A 1 83 ? 5.269 10.852 -22.620 1.00 72.94 83 LEU A CA 1
ATOM 648 C C . LEU A 1 83 ? 6.684 10.336 -22.893 1.00 72.94 83 LEU A C 1
ATOM 650 O O . LEU A 1 83 ? 7.664 11.000 -22.563 1.00 72.94 83 LEU A O 1
ATOM 654 N N . ARG A 1 84 ? 6.822 9.190 -23.569 1.00 72.19 84 ARG A N 1
ATOM 655 C CA . ARG A 1 84 ? 8.134 8.678 -23.988 1.00 72.19 84 ARG A CA 1
ATOM 656 C C . ARG A 1 84 ? 8.838 9.640 -24.948 1.00 72.19 84 ARG A C 1
ATOM 658 O O . ARG A 1 84 ? 10.065 9.753 -24.903 1.00 72.19 84 ARG A O 1
ATOM 665 N N . PHE A 1 85 ? 8.079 10.318 -25.805 1.00 73.88 85 PHE A N 1
ATOM 666 C CA . PHE A 1 85 ? 8.587 11.352 -26.697 1.00 73.88 85 PHE A CA 1
ATOM 667 C C . PHE A 1 85 ? 9.030 12.595 -25.915 1.00 73.88 85 PHE A C 1
ATOM 669 O O . PHE A 1 85 ? 10.159 13.043 -26.092 1.00 73.88 85 PHE A O 1
ATOM 676 N N . ALA A 1 86 ? 8.213 13.081 -24.977 1.00 74.31 86 ALA A N 1
ATOM 677 C CA . ALA A 1 86 ? 8.542 14.214 -24.112 1.00 74.31 86 ALA A CA 1
ATOM 678 C C . ALA A 1 86 ? 9.800 13.954 -23.266 1.00 74.31 86 ALA A C 1
ATOM 680 O O . ALA A 1 86 ? 10.692 14.796 -23.203 1.00 74.31 86 ALA A O 1
ATOM 681 N N . VAL A 1 87 ? 9.927 12.757 -22.684 1.00 68.94 87 VAL A N 1
ATOM 682 C CA . VA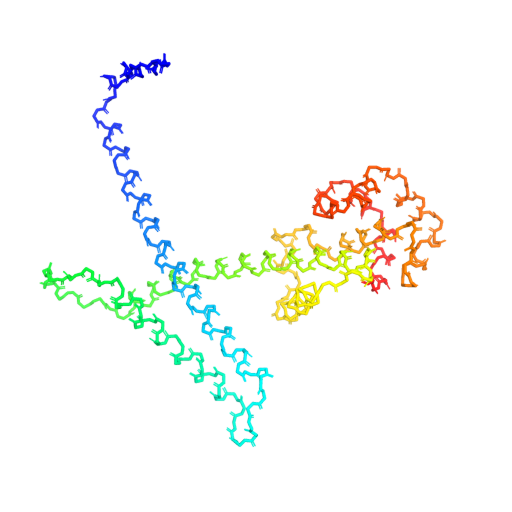L A 1 87 ? 11.109 12.354 -21.903 1.00 68.94 87 VAL A CA 1
ATOM 683 C C . VAL A 1 87 ? 12.363 12.305 -22.775 1.00 68.94 87 VAL A C 1
ATOM 685 O O . VAL A 1 87 ? 13.416 12.765 -22.344 1.00 68.94 87 VAL A O 1
ATOM 688 N N . ARG A 1 88 ? 12.263 11.798 -24.011 1.00 68.75 88 ARG A N 1
ATOM 689 C CA . ARG A 1 88 ? 13.379 11.827 -24.972 1.00 68.75 88 ARG A CA 1
ATOM 690 C C . ARG A 1 88 ? 13.728 13.237 -25.450 1.00 68.75 88 ARG A C 1
ATOM 692 O O . ARG A 1 88 ? 14.886 13.473 -25.772 1.00 68.75 88 ARG A O 1
ATOM 699 N N . GLY A 1 89 ? 12.753 14.142 -25.509 1.00 68.06 89 GLY A N 1
ATOM 700 C CA . GLY A 1 89 ? 12.966 15.545 -25.863 1.00 68.06 89 GLY A CA 1
ATOM 701 C C . GLY A 1 89 ? 13.640 16.350 -24.749 1.00 68.06 89 GLY A C 1
ATOM 702 O O . GLY A 1 89 ? 14.498 17.176 -25.038 1.00 68.06 89 GLY A O 1
ATOM 703 N N . LEU A 1 90 ? 13.292 16.092 -23.482 1.00 67.44 90 LEU A N 1
ATOM 704 C CA . LEU A 1 90 ? 13.871 16.791 -22.324 1.00 67.44 90 LEU A CA 1
ATOM 705 C C . LEU A 1 90 ? 15.238 16.244 -21.900 1.00 67.44 90 LEU A C 1
ATOM 707 O O . LEU A 1 90 ? 16.077 16.992 -21.405 1.00 67.44 90 LEU A O 1
ATOM 711 N N . LEU A 1 91 ? 15.456 14.940 -22.055 1.00 60.28 91 LEU A N 1
ATOM 712 C CA . LEU A 1 91 ? 16.706 14.274 -21.711 1.00 60.28 91 LEU A CA 1
ATOM 713 C C . LEU A 1 91 ? 17.303 13.730 -23.009 1.00 60.28 91 LEU A C 1
ATOM 715 O O . LEU A 1 91 ? 17.005 12.580 -23.361 1.00 60.28 91 LEU A O 1
ATOM 719 N N . PRO A 1 92 ? 18.115 14.523 -23.739 1.00 58.09 92 PRO A N 1
ATOM 720 C CA . PRO A 1 92 ? 18.835 13.999 -24.886 1.00 58.09 92 PRO A CA 1
ATOM 721 C C . PRO A 1 92 ? 19.602 12.767 -24.414 1.00 58.09 92 PRO A C 1
ATOM 723 O O . PRO A 1 92 ? 20.349 12.808 -23.431 1.00 58.09 92 PRO A O 1
ATOM 726 N N . ALA A 1 93 ? 19.335 11.632 -25.062 1.00 56.59 93 ALA A N 1
ATOM 727 C CA . ALA A 1 93 ? 20.103 10.429 -24.803 1.00 56.59 93 ALA A CA 1
ATOM 728 C C . ALA A 1 93 ? 21.585 10.793 -24.976 1.00 56.59 93 ALA A C 1
ATOM 730 O O . ALA A 1 93 ? 21.897 11.511 -25.931 1.00 56.59 93 ALA A O 1
ATOM 731 N N . PRO A 1 94 ? 22.485 10.350 -24.076 1.00 51.41 94 PRO A N 1
ATOM 732 C CA . PRO A 1 94 ? 23.904 10.477 -24.352 1.00 51.41 94 PRO A CA 1
ATOM 733 C C . PRO A 1 94 ? 24.123 9.845 -25.725 1.00 51.41 94 PRO A C 1
ATOM 735 O O . PRO A 1 94 ? 23.724 8.705 -25.967 1.00 51.41 94 PRO A O 1
ATOM 738 N N . SER A 1 95 ? 24.600 10.666 -26.655 1.00 46.12 95 SER A N 1
ATOM 739 C CA . SER A 1 95 ? 24.969 10.234 -27.989 1.00 46.12 95 SER A CA 1
ATOM 740 C C . SER A 1 95 ? 26.103 9.241 -27.807 1.00 46.12 95 SER A C 1
ATOM 742 O O . SER A 1 95 ? 27.254 9.646 -27.686 1.00 46.12 95 SER A O 1
ATOM 744 N N . ASP A 1 96 ? 25.779 7.950 -27.750 1.00 46.28 96 ASP A N 1
ATOM 745 C CA . ASP A 1 96 ? 26.754 6.867 -27.857 1.00 46.28 96 ASP A CA 1
ATOM 746 C C . ASP A 1 96 ? 27.226 6.802 -29.322 1.00 46.28 96 ASP A C 1
ATOM 748 O O . ASP A 1 96 ? 26.997 5.842 -30.058 1.00 46.28 96 ASP A O 1
ATOM 752 N N . SER A 1 97 ? 27.836 7.891 -29.783 1.00 48.31 97 SER A N 1
ATOM 753 C CA . SER A 1 97 ? 28.762 7.880 -30.899 1.00 48.31 97 SER A CA 1
ATOM 754 C C . SER A 1 97 ? 30.080 7.364 -30.333 1.00 48.31 97 SER A C 1
ATOM 756 O O . SER A 1 97 ? 30.623 7.999 -29.439 1.00 48.31 97 SER A O 1
ATOM 758 N N . GLU A 1 98 ? 30.556 6.235 -30.862 1.00 47.47 98 GLU A N 1
ATOM 759 C CA . GLU A 1 98 ? 31.804 5.521 -30.519 1.00 47.47 98 GLU A CA 1
ATOM 760 C C . GLU A 1 98 ? 31.664 4.308 -29.579 1.00 47.47 98 GLU A C 1
ATOM 762 O O . GLU A 1 98 ? 32.139 4.261 -28.453 1.00 47.47 98 GLU A O 1
ATOM 767 N N . SER A 1 99 ? 31.087 3.227 -30.103 1.00 41.66 99 SER A N 1
ATOM 768 C CA . SER A 1 99 ? 31.844 1.970 -30.234 1.00 41.66 99 SER A CA 1
ATOM 769 C C . SER A 1 99 ? 31.091 1.008 -31.148 1.00 41.66 99 SER A C 1
ATOM 771 O O . SER A 1 99 ? 30.190 0.261 -30.767 1.00 41.66 99 SER A O 1
ATOM 773 N N . SER A 1 100 ? 31.493 1.036 -32.413 1.00 43.84 100 SER A N 1
ATOM 774 C CA . SER A 1 100 ? 31.269 -0.015 -33.394 1.00 43.84 100 SER A CA 1
ATOM 775 C C . SER A 1 100 ? 31.946 -1.308 -32.928 1.00 43.84 100 SER A C 1
ATOM 777 O O . SER A 1 100 ? 33.060 -1.631 -33.327 1.00 43.84 100 SER A O 1
ATOM 779 N N . GLY A 1 101 ? 31.268 -2.039 -32.051 1.00 41.12 101 GLY A N 1
ATOM 780 C CA . GLY A 1 101 ? 31.533 -3.435 -31.740 1.00 41.12 101 GLY A CA 1
ATOM 781 C C . GLY A 1 101 ? 30.257 -4.216 -32.003 1.00 41.12 101 GLY A C 1
ATOM 782 O O . GLY A 1 101 ? 29.432 -4.395 -31.110 1.00 41.12 101 GLY A O 1
ATOM 783 N N . THR A 1 102 ? 30.073 -4.642 -33.248 1.00 46.12 102 THR A N 1
ATOM 784 C CA . THR A 1 102 ? 29.027 -5.551 -33.734 1.00 46.12 102 THR A CA 1
ATOM 785 C C . THR A 1 102 ? 29.166 -6.940 -33.099 1.00 46.12 102 THR A C 1
ATOM 787 O O . THR A 1 102 ? 29.415 -7.938 -33.760 1.00 46.12 102 THR A O 1
ATOM 790 N N . GLY A 1 103 ? 28.971 -7.031 -31.787 1.00 46.09 103 GLY A N 1
ATOM 791 C CA . GLY A 1 103 ? 28.556 -8.261 -31.131 1.00 46.09 103 GLY A CA 1
ATOM 792 C C . GLY A 1 103 ? 27.039 -8.255 -31.120 1.00 46.09 103 GLY A C 1
ATOM 793 O O . GLY A 1 103 ? 26.440 -7.546 -30.310 1.00 46.09 103 GLY A O 1
ATOM 794 N N . GLY A 1 104 ? 26.409 -8.984 -32.043 1.00 49.69 104 GLY A N 1
ATOM 795 C CA . GLY A 1 104 ? 24.962 -9.165 -32.066 1.00 49.69 104 GLY A CA 1
ATOM 796 C C . GLY A 1 104 ? 24.496 -9.715 -30.722 1.00 49.69 104 GLY A C 1
ATOM 797 O O . GLY A 1 104 ? 24.534 -10.920 -30.495 1.00 49.69 104 GLY A O 1
ATOM 798 N N . LYS A 1 105 ? 24.095 -8.830 -29.801 1.00 53.00 105 LYS A N 1
ATOM 799 C CA . LYS A 1 105 ? 23.494 -9.224 -28.529 1.00 53.00 105 LYS A CA 1
ATOM 800 C C . LYS A 1 105 ? 22.221 -9.980 -28.884 1.00 53.00 105 LYS A C 1
ATOM 802 O O . LYS A 1 105 ? 21.229 -9.370 -29.283 1.00 53.00 105 LYS A O 1
ATOM 807 N N . SER A 1 106 ? 22.319 -11.307 -28.800 1.00 64.06 106 SER A N 1
ATOM 808 C CA . SER A 1 106 ? 21.252 -12.275 -29.034 1.00 64.06 106 SER A CA 1
ATOM 809 C C . SER A 1 106 ? 19.953 -11.761 -28.421 1.00 64.06 106 SER A C 1
ATOM 811 O O . SER A 1 106 ? 19.967 -11.241 -27.302 1.00 64.06 106 SER A O 1
ATOM 813 N N . GLY A 1 107 ? 18.829 -11.887 -29.136 1.00 71.75 107 GLY A N 1
ATOM 814 C CA . GLY A 1 107 ? 17.511 -11.467 -28.641 1.00 71.75 107 GLY A CA 1
ATOM 815 C C . GLY A 1 107 ? 17.204 -12.010 -27.238 1.00 71.75 107 GLY A C 1
ATOM 816 O O . GLY A 1 107 ? 16.530 -11.343 -26.458 1.00 71.75 107 GLY A O 1
ATOM 817 N N . LEU A 1 108 ? 17.818 -13.141 -26.874 1.00 72.31 108 LEU A N 1
ATOM 818 C CA . LEU A 1 108 ? 17.795 -13.723 -25.536 1.00 72.31 108 LEU A CA 1
ATOM 819 C C . LEU A 1 108 ? 18.343 -12.776 -24.449 1.00 72.31 108 LEU A C 1
ATOM 821 O O . LEU A 1 108 ? 17.717 -12.603 -23.412 1.00 72.31 108 LEU A O 1
ATOM 825 N N . SER A 1 109 ? 19.474 -12.104 -24.692 1.00 70.94 109 SER A N 1
ATOM 826 C CA . SER A 1 109 ? 20.077 -11.147 -23.747 1.00 70.94 109 SER A CA 1
ATOM 827 C C . SER A 1 109 ? 19.174 -9.932 -23.518 1.00 70.94 109 SER A C 1
ATOM 829 O O . SER A 1 109 ? 19.051 -9.450 -22.390 1.00 70.94 109 SER A O 1
ATOM 831 N N . ARG A 1 110 ? 18.474 -9.470 -24.564 1.00 70.44 110 ARG A N 1
ATOM 832 C CA . ARG A 1 110 ? 17.452 -8.422 -24.424 1.00 70.44 110 ARG A CA 1
ATOM 833 C C . ARG A 1 110 ? 16.248 -8.915 -23.623 1.00 70.44 110 ARG A C 1
ATOM 835 O O . ARG A 1 110 ? 15.766 -8.168 -22.779 1.00 70.44 110 ARG A O 1
ATOM 842 N N . LEU A 1 111 ? 15.806 -10.156 -23.835 1.00 68.88 111 LEU A N 1
ATOM 843 C CA . LEU A 1 111 ? 14.693 -10.747 -23.090 1.00 68.88 111 LEU A CA 1
ATOM 844 C C . LEU A 1 111 ? 15.022 -10.873 -21.594 1.00 68.88 111 LEU A C 1
ATOM 846 O O . LEU A 1 111 ? 14.233 -10.438 -20.762 1.00 68.88 111 LEU A O 1
ATOM 850 N N . PHE A 1 112 ? 16.215 -11.373 -21.253 1.00 66.44 112 PHE A N 1
ATOM 851 C CA . PHE A 1 112 ? 16.680 -11.452 -19.864 1.00 66.44 112 PHE A CA 1
ATOM 852 C C . PHE A 1 112 ? 16.813 -10.072 -19.220 1.00 66.44 112 PHE A C 1
ATOM 854 O O . PHE A 1 112 ? 16.415 -9.899 -18.074 1.00 66.44 112 PHE A O 1
ATOM 861 N N . THR A 1 113 ? 17.297 -9.072 -19.961 1.00 69.94 113 THR A N 1
ATOM 862 C CA . THR A 1 113 ? 17.367 -7.688 -19.463 1.00 69.94 113 THR A CA 1
ATOM 863 C C . THR A 1 113 ? 15.967 -7.127 -19.183 1.00 69.94 113 THR A C 1
ATOM 865 O O . THR A 1 113 ? 15.767 -6.452 -18.176 1.00 69.94 113 THR A O 1
ATOM 868 N N . LEU A 1 114 ? 14.981 -7.435 -20.033 1.00 66.81 114 LEU A N 1
ATOM 869 C CA . LEU A 1 114 ? 13.587 -7.034 -19.823 1.00 66.81 114 LEU A CA 1
ATOM 870 C C . LEU A 1 114 ? 12.963 -7.743 -18.615 1.00 66.81 114 LEU A C 1
ATOM 872 O O . LEU A 1 114 ? 12.382 -7.068 -17.768 1.00 66.81 114 LEU A O 1
ATOM 876 N N . LEU A 1 115 ? 13.143 -9.059 -18.484 1.00 66.94 115 LEU A N 1
ATOM 877 C CA . LEU A 1 115 ? 12.700 -9.837 -17.319 1.00 66.94 115 LEU A CA 1
ATOM 878 C C . LEU A 1 115 ? 13.309 -9.305 -16.019 1.00 66.94 115 LEU A C 1
ATOM 880 O O . LEU A 1 115 ? 12.595 -9.098 -15.042 1.00 66.94 115 LEU A O 1
ATOM 884 N N . PHE A 1 116 ? 14.608 -9.004 -16.020 1.00 66.38 116 PHE A N 1
ATOM 885 C CA . PHE A 1 116 ? 15.280 -8.471 -14.837 1.00 66.38 116 PHE A CA 1
ATOM 886 C C . PHE A 1 116 ? 14.833 -7.042 -14.504 1.00 66.38 116 PHE A C 1
ATOM 888 O O . PHE A 1 116 ? 14.798 -6.669 -13.337 1.00 66.38 116 PHE A O 1
ATOM 895 N N . SER A 1 117 ? 14.431 -6.251 -15.507 1.00 71.38 117 SER A N 1
ATOM 896 C CA . SER A 1 117 ? 13.812 -4.934 -15.288 1.00 71.38 117 SER A CA 1
ATOM 897 C C . SER A 1 117 ? 12.357 -5.014 -14.808 1.00 71.38 117 SER A C 1
ATOM 899 O O . SER A 1 117 ? 11.850 -4.063 -14.207 1.00 71.38 117 SER A O 1
ATOM 901 N N . LEU A 1 118 ? 11.689 -6.152 -15.027 1.00 64.31 118 LEU A N 1
ATOM 902 C CA . LEU A 1 118 ? 10.316 -6.375 -14.590 1.00 64.31 118 LEU A CA 1
ATOM 903 C C . LEU A 1 118 ? 10.243 -6.555 -13.073 1.00 64.31 118 LEU A C 1
ATOM 905 O O . LEU A 1 118 ? 9.349 -5.990 -12.461 1.00 64.31 118 LEU A O 1
ATOM 909 N N . ILE A 1 119 ? 11.214 -7.246 -12.469 1.00 67.62 119 ILE A N 1
ATOM 910 C CA . ILE A 1 119 ? 11.272 -7.513 -11.020 1.00 67.62 119 ILE A CA 1
ATOM 911 C C . ILE A 1 119 ? 11.190 -6.230 -10.170 1.00 67.62 119 ILE A C 1
ATOM 913 O O . ILE A 1 119 ?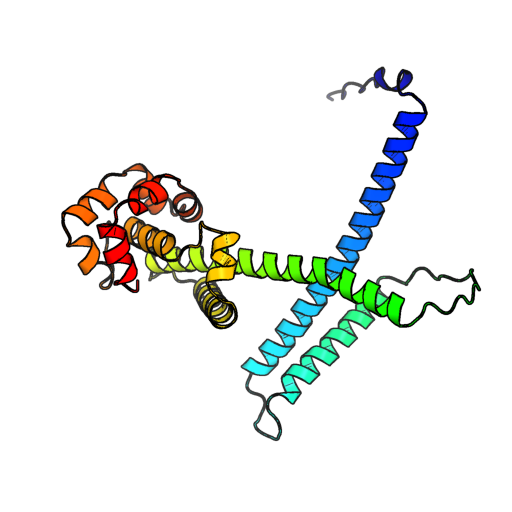 10.300 -6.132 -9.321 1.00 67.62 119 ILE A O 1
ATOM 917 N N . PRO A 1 120 ? 12.054 -5.213 -10.362 1.00 65.50 120 PRO A N 1
ATOM 918 C CA . PRO A 1 120 ? 11.949 -3.995 -9.574 1.00 65.50 120 PRO A CA 1
ATOM 919 C C . PRO A 1 120 ? 10.665 -3.233 -9.927 1.00 65.50 120 PRO A C 1
ATOM 921 O O . PRO A 1 120 ? 10.081 -2.594 -9.059 1.00 65.50 120 PRO A O 1
ATOM 924 N N . THR A 1 121 ? 10.181 -3.322 -11.172 1.00 67.00 121 THR A N 1
ATOM 925 C CA . THR A 1 121 ? 8.943 -2.641 -11.590 1.00 67.00 121 THR A CA 1
ATOM 926 C C . THR A 1 121 ? 7.739 -3.234 -10.871 1.00 67.00 121 THR A C 1
ATOM 928 O O . THR A 1 121 ? 6.948 -2.492 -10.295 1.00 67.00 121 THR A O 1
ATOM 931 N N . SER A 1 122 ? 7.646 -4.564 -10.814 1.00 67.94 122 SER A N 1
ATOM 932 C CA . SER A 1 122 ? 6.623 -5.263 -10.044 1.00 67.94 122 SER A CA 1
ATOM 933 C C . SER A 1 122 ? 6.744 -4.968 -8.556 1.00 67.94 122 SER A C 1
ATOM 935 O O . SER A 1 122 ? 5.721 -4.775 -7.915 1.00 67.94 122 SER A O 1
ATOM 937 N N . ALA A 1 123 ? 7.962 -4.856 -8.012 1.00 71.31 123 ALA A N 1
ATOM 938 C CA . ALA A 1 123 ? 8.159 -4.495 -6.609 1.00 71.31 123 ALA A CA 1
ATOM 939 C C . ALA A 1 123 ? 7.642 -3.079 -6.303 1.00 71.31 123 ALA A C 1
ATOM 941 O O . ALA A 1 123 ? 6.975 -2.878 -5.293 1.00 71.31 123 ALA A O 1
ATOM 942 N N . VAL A 1 124 ? 7.883 -2.109 -7.192 1.00 72.31 124 VAL A N 1
ATOM 943 C CA . VAL A 1 124 ? 7.350 -0.742 -7.056 1.00 72.31 124 VAL A CA 1
ATOM 944 C C . VAL A 1 124 ? 5.825 -0.730 -7.168 1.00 72.31 124 VAL A C 1
ATOM 946 O O . VAL A 1 124 ? 5.167 -0.087 -6.353 1.00 72.31 124 VAL A O 1
ATOM 949 N N . CYS A 1 125 ? 5.247 -1.451 -8.133 1.00 76.00 125 CYS A N 1
ATOM 950 C CA . CYS A 1 125 ? 3.792 -1.570 -8.263 1.00 76.00 125 CYS A CA 1
ATOM 951 C C . CYS A 1 125 ? 3.164 -2.229 -7.030 1.00 76.00 125 CYS A C 1
ATOM 953 O O . CYS A 1 125 ? 2.147 -1.754 -6.531 1.00 76.00 125 CYS A O 1
ATOM 955 N N . PHE A 1 126 ? 3.792 -3.283 -6.513 1.00 76.31 126 PHE A N 1
ATOM 956 C CA . PHE A 1 126 ? 3.349 -3.980 -5.314 1.00 76.31 126 PHE A CA 1
ATOM 957 C C . PHE A 1 126 ? 3.431 -3.082 -4.073 1.00 76.31 126 PHE A C 1
ATOM 959 O O . PHE A 1 126 ? 2.471 -3.003 -3.314 1.00 76.31 126 PHE A O 1
ATOM 966 N N . LEU A 1 127 ? 4.522 -2.326 -3.910 1.00 76.62 127 LEU A N 1
ATOM 967 C CA . LEU A 1 127 ? 4.652 -1.332 -2.842 1.00 76.62 127 LEU A CA 1
ATOM 968 C C . LEU A 1 127 ? 3.578 -0.240 -2.955 1.00 76.62 127 LEU A C 1
ATOM 970 O O . LEU A 1 127 ? 2.995 0.156 -1.950 1.00 76.62 127 LEU A O 1
ATOM 974 N N . GLY A 1 128 ? 3.286 0.220 -4.174 1.00 78.00 128 GLY A N 1
ATOM 975 C CA . GLY A 1 128 ? 2.198 1.159 -4.436 1.00 78.00 128 GLY A CA 1
ATOM 976 C C . GLY A 1 128 ? 0.838 0.600 -4.016 1.00 78.00 128 GLY A C 1
ATOM 977 O O . GLY A 1 128 ? 0.102 1.279 -3.307 1.00 78.00 128 GLY A O 1
ATOM 978 N N . ALA A 1 129 ? 0.534 -0.647 -4.383 1.00 79.88 129 ALA A N 1
ATOM 979 C CA . ALA A 1 129 ? -0.693 -1.328 -3.968 1.00 79.88 129 ALA A CA 1
ATOM 980 C C . ALA A 1 129 ? -0.782 -1.472 -2.440 1.00 79.88 129 ALA A C 1
ATOM 982 O O . ALA A 1 129 ? -1.844 -1.245 -1.866 1.00 79.88 129 ALA A O 1
ATOM 983 N N . LEU A 1 130 ? 0.337 -1.771 -1.774 1.00 79.75 130 LEU A N 1
ATOM 984 C CA . LEU A 1 130 ? 0.410 -1.891 -0.319 1.00 79.75 130 LEU A CA 1
ATOM 985 C C . LEU A 1 130 ? 0.119 -0.558 0.384 1.00 79.75 130 LEU A C 1
ATOM 987 O O . LEU A 1 130 ? -0.727 -0.494 1.273 1.00 79.75 130 LEU A O 1
ATOM 991 N N . LEU A 1 131 ? 0.770 0.524 -0.055 1.00 82.75 131 LEU A N 1
ATOM 992 C CA . LEU A 1 131 ? 0.528 1.872 0.470 1.00 82.75 131 LEU A CA 1
ATOM 993 C C . LEU A 1 131 ? -0.921 2.307 0.258 1.00 82.75 131 LEU A C 1
ATOM 995 O O . LEU A 1 131 ? -1.524 2.924 1.134 1.00 82.75 131 LEU A O 1
ATOM 999 N N . LEU A 1 132 ? -1.478 1.972 -0.902 1.00 83.88 132 LEU A N 1
ATOM 1000 C CA . LEU A 1 132 ? -2.839 2.324 -1.262 1.00 83.88 132 LEU A CA 1
ATOM 1001 C C . LEU A 1 132 ? -3.869 1.555 -0.436 1.00 83.88 132 LEU A C 1
ATOM 1003 O O . LEU A 1 132 ? -4.829 2.149 0.048 1.00 83.88 132 LEU A O 1
ATOM 1007 N N . ARG A 1 133 ? -3.630 0.261 -0.205 1.00 82.44 133 ARG A N 1
ATOM 1008 C CA . ARG A 1 133 ? -4.429 -0.568 0.700 1.00 82.44 133 ARG A CA 1
ATOM 1009 C C . ARG A 1 133 ? -4.351 -0.046 2.136 1.00 82.44 133 ARG A C 1
ATOM 1011 O O . ARG A 1 133 ? -5.384 0.069 2.789 1.00 82.44 133 ARG A O 1
ATOM 1018 N N . HIS A 1 134 ? -3.164 0.342 2.605 1.00 83.56 134 HIS A N 1
ATOM 1019 C CA . HIS A 1 134 ? -2.990 0.952 3.926 1.00 83.56 134 HIS A CA 1
ATOM 1020 C C . HIS A 1 134 ? -3.766 2.273 4.053 1.00 83.56 134 HIS A C 1
ATOM 1022 O O . HIS A 1 134 ? -4.500 2.470 5.021 1.00 83.56 134 HIS A O 1
ATOM 1028 N N . ALA A 1 135 ? -3.667 3.152 3.052 1.00 84.56 135 ALA A N 1
ATOM 1029 C CA . ALA A 1 135 ? -4.424 4.401 3.007 1.00 84.56 135 ALA A CA 1
ATOM 1030 C C . ALA A 1 135 ? -5.943 4.159 2.962 1.00 84.56 135 ALA A C 1
ATOM 1032 O O . ALA A 1 135 ? -6.685 4.826 3.680 1.00 84.56 135 ALA A O 1
ATOM 1033 N N . GLY A 1 136 ? -6.401 3.177 2.180 1.00 85.19 136 GLY A N 1
ATOM 1034 C CA . GLY A 1 136 ? -7.806 2.771 2.117 1.00 85.19 136 GLY A CA 1
ATOM 1035 C C . GLY A 1 136 ? -8.332 2.268 3.460 1.00 85.19 136 GLY A C 1
ATOM 1036 O O . GLY A 1 136 ? -9.402 2.682 3.887 1.00 85.19 136 GLY A O 1
ATOM 1037 N N . SER A 1 137 ? -7.552 1.455 4.174 1.00 86.88 137 SER A N 1
ATOM 1038 C CA . SER A 1 137 ? -7.892 0.989 5.523 1.00 86.88 137 SER A CA 1
ATOM 1039 C C . SER A 1 137 ? -8.015 2.133 6.538 1.00 86.88 137 SER A C 1
ATOM 1041 O O . SER A 1 137 ? -8.925 2.128 7.363 1.00 86.88 137 SER A O 1
ATOM 1043 N N . LEU A 1 138 ? -7.149 3.149 6.461 1.00 88.31 138 LEU A N 1
ATOM 1044 C CA . LEU A 1 138 ? -7.271 4.346 7.303 1.00 88.31 138 LEU A CA 1
ATOM 1045 C C . LEU A 1 138 ? -8.509 5.175 6.954 1.00 88.31 138 LEU A C 1
ATOM 1047 O O . LEU A 1 138 ? -9.213 5.626 7.857 1.00 88.31 138 LEU A O 1
ATOM 1051 N N . ALA A 1 139 ? -8.777 5.355 5.660 1.00 85.69 139 ALA A N 1
ATOM 1052 C CA . ALA A 1 139 ? -9.959 6.062 5.180 1.00 85.69 139 ALA A CA 1
ATOM 1053 C C . ALA A 1 139 ? -11.250 5.362 5.628 1.00 85.69 139 ALA A C 1
ATOM 1055 O O . ALA A 1 139 ? -12.209 6.025 6.013 1.00 85.69 139 ALA A O 1
ATOM 1056 N N . GLU A 1 140 ? -11.255 4.030 5.640 1.00 86.38 140 GLU A N 1
ATOM 1057 C CA . GLU A 1 140 ? -12.380 3.223 6.096 1.00 86.38 140 GLU A CA 1
ATOM 1058 C C . GLU A 1 140 ? -12.656 3.437 7.590 1.00 86.38 140 GLU A C 1
ATOM 1060 O O . GLU A 1 140 ? -13.780 3.789 7.946 1.00 86.38 140 GLU A O 1
ATOM 1065 N N . ILE A 1 141 ? -11.632 3.355 8.450 1.00 86.31 141 ILE A N 1
ATOM 1066 C CA . ILE A 1 141 ? -11.771 3.642 9.891 1.00 86.31 141 ILE A CA 1
ATOM 1067 C C . ILE A 1 141 ? -12.252 5.078 10.113 1.00 86.31 141 ILE A C 1
ATOM 1069 O O . ILE A 1 141 ? -13.155 5.310 10.913 1.00 86.31 141 ILE A O 1
ATOM 1073 N N . GLN A 1 142 ? -11.688 6.045 9.387 1.00 85.69 142 GLN A N 1
ATOM 1074 C CA . GLN A 1 142 ? -12.088 7.446 9.497 1.00 85.69 142 GLN A CA 1
ATOM 1075 C C . GLN A 1 142 ? -13.549 7.661 9.079 1.00 85.69 142 GLN A C 1
ATOM 1077 O O . GLN A 1 142 ? -14.272 8.386 9.762 1.00 85.69 142 GLN A O 1
ATOM 1082 N N . SER A 1 143 ? -13.991 7.025 7.989 1.00 84.69 143 SER A N 1
ATOM 1083 C CA . SER A 1 143 ? -15.381 7.096 7.524 1.00 84.69 143 SER A CA 1
ATOM 1084 C C . SER A 1 143 ? -16.355 6.461 8.516 1.00 84.69 143 SER A C 1
ATOM 1086 O O . SER A 1 143 ? -17.445 6.985 8.722 1.00 84.69 143 SER A O 1
ATOM 1088 N N . PHE A 1 144 ? -15.926 5.390 9.189 1.00 83.06 144 PHE A N 1
ATOM 1089 C CA . PHE A 1 144 ? -16.683 4.743 10.256 1.00 83.06 144 PHE A CA 1
ATOM 1090 C C . PHE A 1 144 ? -16.779 5.610 11.514 1.00 83.06 144 PHE A C 1
ATOM 1092 O O . PHE A 1 144 ? -17.820 5.650 12.161 1.00 83.06 144 PHE A O 1
ATOM 1099 N N . ALA A 1 145 ? -15.700 6.314 11.854 1.00 83.62 145 ALA A N 1
ATOM 1100 C CA . ALA A 1 145 ? -15.625 7.177 13.026 1.00 83.62 145 ALA A CA 1
ATOM 1101 C C . ALA A 1 145 ? -16.415 8.483 12.870 1.00 83.62 145 ALA A C 1
ATOM 1103 O O . ALA A 1 145 ? -16.915 9.034 13.846 1.00 83.62 145 ALA A O 1
ATOM 1104 N N . GLN A 1 146 ? -16.430 9.039 11.656 1.00 83.12 146 GLN A N 1
ATOM 1105 C CA . GLN A 1 146 ? -16.962 10.370 11.363 1.00 83.12 146 GLN A CA 1
ATOM 1106 C C . GLN A 1 146 ? -17.767 10.336 10.052 1.00 83.12 146 GLN A C 1
ATOM 1108 O O . GLN A 1 146 ? -17.306 10.880 9.042 1.00 83.12 146 GLN A O 1
ATOM 1113 N N . PRO A 1 147 ? -18.970 9.730 10.050 1.00 76.56 147 PRO A N 1
ATOM 1114 C CA . PRO A 1 147 ? -19.777 9.575 8.839 1.00 76.56 147 PRO A CA 1
ATOM 1115 C C . PRO A 1 147 ? -20.142 10.922 8.194 1.00 76.56 147 PRO A C 1
ATOM 1117 O O . PRO A 1 147 ? -20.159 11.033 6.973 1.00 76.56 147 PRO A O 1
ATOM 1120 N N . ASP A 1 148 ? -20.323 11.981 8.990 1.00 77.38 148 ASP A N 1
ATOM 1121 C CA . ASP A 1 148 ? -20.677 13.320 8.492 1.00 77.38 148 ASP A CA 1
ATOM 1122 C C . ASP A 1 148 ? -19.505 14.086 7.846 1.00 77.38 148 ASP A C 1
ATOM 1124 O O . ASP A 1 148 ? -19.701 15.141 7.239 1.00 77.38 148 ASP A O 1
ATOM 1128 N N . ARG A 1 149 ? -18.265 13.595 7.985 1.00 71.19 149 ARG A N 1
ATOM 1129 C CA . ARG A 1 149 ? -17.041 14.238 7.464 1.00 71.19 149 ARG A CA 1
ATOM 1130 C C . ARG A 1 149 ? -16.372 13.444 6.350 1.00 71.19 149 ARG A C 1
ATOM 1132 O O . ARG A 1 149 ? -15.204 13.696 6.049 1.00 71.19 149 ARG A O 1
ATOM 1139 N N . THR A 1 150 ? -17.077 12.501 5.732 1.00 66.50 150 THR A N 1
ATOM 1140 C CA . THR A 1 150 ? -16.536 11.748 4.599 1.00 66.50 150 THR A CA 1
ATOM 1141 C C . THR A 1 150 ? -16.157 12.704 3.472 1.00 66.50 150 THR A C 1
ATOM 1143 O O . THR A 1 150 ? -17.015 13.249 2.782 1.00 66.50 150 THR A O 1
ATOM 1146 N N . SER A 1 151 ? -14.857 12.930 3.301 1.00 73.12 151 SER A N 1
ATOM 1147 C CA . SER A 1 151 ? -14.323 13.655 2.157 1.00 73.12 151 SER A CA 1
ATOM 1148 C C . SER A 1 151 ? -14.410 12.769 0.915 1.00 73.12 151 SER A C 1
ATOM 1150 O O . SER A 1 151 ? -14.193 11.560 1.001 1.00 73.12 151 SER A O 1
ATOM 1152 N N . ASP A 1 152 ? -14.652 13.363 -0.255 1.00 78.88 152 ASP A N 1
ATOM 1153 C CA . ASP A 1 152 ? -14.696 12.641 -1.541 1.00 78.88 152 ASP A CA 1
ATOM 1154 C C . ASP A 1 152 ? -13.449 11.765 -1.771 1.00 78.88 152 ASP A C 1
ATOM 1156 O O . ASP A 1 152 ? -13.511 10.695 -2.377 1.00 78.88 152 ASP A O 1
ATOM 1160 N N . SER A 1 153 ? -12.305 12.179 -1.215 1.00 73.44 153 SER A N 1
ATOM 1161 C CA . SER A 1 153 ? -11.064 11.405 -1.220 1.00 73.44 153 SER A CA 1
ATOM 1162 C C . SER A 1 153 ? -11.168 10.074 -0.470 1.00 73.44 153 SER A C 1
ATOM 1164 O O . SER A 1 153 ? -10.643 9.076 -0.956 1.00 73.44 153 SER A O 1
ATOM 1166 N N . ALA A 1 154 ? -11.849 10.019 0.677 1.00 75.69 154 ALA A N 1
ATOM 1167 C CA . ALA A 1 154 ? -12.001 8.792 1.457 1.00 75.69 154 ALA A CA 1
ATOM 1168 C C . ALA A 1 154 ? -12.851 7.758 0.703 1.00 75.69 154 ALA A C 1
ATOM 1170 O O . ALA A 1 154 ? -12.482 6.586 0.642 1.00 75.69 154 ALA A O 1
ATOM 1171 N N . ALA A 1 155 ? -13.927 8.213 0.051 1.00 77.88 155 ALA A N 1
ATOM 1172 C CA . ALA A 1 155 ? -14.763 7.376 -0.809 1.00 77.88 155 ALA A CA 1
ATOM 1173 C C . ALA A 1 155 ? -13.999 6.860 -2.041 1.00 77.88 155 ALA A C 1
ATOM 1175 O O . ALA A 1 155 ? -14.171 5.714 -2.453 1.00 77.88 155 ALA A O 1
ATOM 1176 N N . PHE A 1 156 ? -13.118 7.679 -2.621 1.00 79.69 156 PHE A N 1
ATOM 1177 C CA . PHE A 1 156 ? -12.250 7.234 -3.710 1.00 79.69 156 PHE A CA 1
ATOM 1178 C C . PHE A 1 156 ? -11.271 6.140 -3.253 1.00 79.69 156 PHE A C 1
ATOM 1180 O O . PHE A 1 156 ? -11.136 5.115 -3.922 1.00 79.69 156 PHE A O 1
ATOM 1187 N N . PHE A 1 157 ? -10.607 6.323 -2.106 1.00 79.62 157 PHE A N 1
ATOM 1188 C CA . PHE A 1 157 ? -9.658 5.334 -1.587 1.00 79.62 157 PHE A CA 1
ATOM 1189 C C . PHE A 1 157 ? -10.329 4.019 -1.182 1.00 79.62 157 PHE A C 1
ATOM 1191 O O . PHE A 1 157 ? -9.740 2.962 -1.413 1.00 79.62 157 PHE A O 1
ATOM 1198 N N . SER A 1 158 ? -11.547 4.055 -0.635 1.00 78.31 158 SER A N 1
ATOM 1199 C CA . SER A 1 158 ? -12.290 2.834 -0.305 1.00 78.31 158 SER A CA 1
ATOM 1200 C C . SER A 1 158 ? -12.690 2.054 -1.560 1.00 78.31 158 SER A C 1
ATOM 1202 O O . SER A 1 158 ? -12.439 0.852 -1.631 1.00 78.31 158 SER A O 1
ATOM 1204 N N . GLN A 1 159 ? -13.196 2.732 -2.598 1.00 81.31 159 GLN A N 1
ATOM 1205 C CA . GLN A 1 159 ? -13.486 2.099 -3.892 1.00 81.31 159 GLN A CA 1
ATOM 1206 C C . GLN A 1 159 ? -12.229 1.491 -4.514 1.00 81.31 159 GLN A C 1
ATOM 1208 O O . GLN A 1 159 ? -12.255 0.381 -5.045 1.00 81.31 159 GLN A O 1
ATOM 1213 N N . LEU A 1 160 ? -11.109 2.208 -4.449 1.00 79.06 160 LEU A N 1
ATOM 1214 C CA . LEU A 1 160 ? -9.857 1.748 -5.030 1.00 79.06 160 LEU A CA 1
ATOM 1215 C C . LEU A 1 160 ? -9.280 0.546 -4.267 1.00 79.06 160 LEU A C 1
ATOM 1217 O O . LEU A 1 160 ? -8.813 -0.397 -4.903 1.00 79.06 160 LEU A O 1
ATOM 1221 N N . LYS A 1 161 ? -9.375 0.541 -2.931 1.00 83.44 161 LYS A N 1
ATOM 1222 C CA . LYS A 1 161 ? -9.064 -0.626 -2.092 1.00 83.44 161 LYS A CA 1
ATOM 1223 C C . LYS A 1 161 ? -9.930 -1.822 -2.489 1.00 83.44 161 LYS A C 1
ATOM 1225 O O . LYS A 1 161 ? -9.375 -2.875 -2.778 1.00 83.44 161 LYS A O 1
ATOM 1230 N N . GLN A 1 162 ? -11.247 -1.642 -2.608 1.00 83.88 162 GLN A N 1
ATOM 1231 C CA . GLN A 1 162 ? -12.164 -2.712 -3.011 1.00 83.88 162 GLN A CA 1
ATOM 1232 C C . GLN A 1 162 ? -11.772 -3.322 -4.366 1.00 83.88 162 GLN A C 1
ATOM 1234 O O . GLN A 1 162 ? -11.721 -4.539 -4.505 1.00 83.88 162 GLN A O 1
ATOM 1239 N N . ARG A 1 163 ? -11.409 -2.495 -5.355 1.00 83.75 163 ARG A N 1
ATOM 1240 C CA . ARG A 1 163 ? -10.928 -2.984 -6.661 1.00 83.75 163 ARG A CA 1
ATOM 1241 C C . ARG A 1 163 ? -9.615 -3.756 -6.569 1.00 83.75 163 ARG A C 1
ATOM 1243 O O . ARG A 1 163 ? -9.421 -4.713 -7.311 1.00 83.75 163 ARG A O 1
ATOM 1250 N N . ILE A 1 164 ? -8.702 -3.333 -5.699 1.00 80.00 164 ILE A N 1
ATOM 1251 C CA . ILE A 1 164 ? -7.433 -4.034 -5.471 1.00 80.00 164 ILE A CA 1
ATOM 1252 C C . ILE A 1 164 ? -7.693 -5.389 -4.810 1.00 80.00 164 ILE A C 1
ATOM 1254 O O . ILE A 1 164 ? -7.123 -6.387 -5.248 1.00 80.00 164 ILE A O 1
ATOM 1258 N N . ASP A 1 165 ? -8.581 -5.427 -3.820 1.00 82.06 165 ASP A N 1
ATOM 1259 C CA . ASP A 1 165 ? -8.944 -6.641 -3.087 1.00 82.06 165 ASP A CA 1
ATOM 1260 C C . ASP A 1 165 ? -9.741 -7.633 -3.962 1.00 82.06 165 ASP A C 1
ATOM 1262 O O . ASP A 1 165 ? -9.605 -8.841 -3.792 1.00 82.06 165 ASP A O 1
ATOM 1266 N N . GLU A 1 166 ? -10.503 -7.154 -4.954 1.00 85.88 166 GLU A N 1
ATOM 1267 C CA . GLU A 1 166 ? -11.152 -7.994 -5.980 1.00 85.88 166 GLU A CA 1
ATOM 1268 C C . GLU A 1 166 ? -10.141 -8.650 -6.939 1.00 85.88 166 GLU A C 1
ATOM 1270 O O . GLU A 1 166 ? -10.368 -9.757 -7.432 1.00 85.88 166 GLU A O 1
ATOM 1275 N N . LEU A 1 167 ? -9.039 -7.961 -7.249 1.00 80.50 167 LEU A N 1
ATOM 1276 C CA . LEU A 1 167 ? -8.068 -8.392 -8.261 1.00 80.50 167 LEU A CA 1
ATOM 1277 C C . LEU A 1 167 ? -6.933 -9.250 -7.696 1.00 80.50 167 LEU A C 1
ATOM 1279 O O . LEU A 1 167 ? -6.313 -10.012 -8.443 1.00 80.50 167 LEU A O 1
ATOM 1283 N N . LEU A 1 168 ? -6.622 -9.105 -6.409 1.00 78.50 168 LEU A N 1
ATOM 1284 C CA . LEU A 1 168 ? -5.491 -9.762 -5.764 1.00 78.50 168 LEU A CA 1
ATOM 1285 C C . LEU A 1 168 ? -5.979 -10.691 -4.646 1.00 78.50 168 LEU A C 1
ATOM 1287 O O . LEU A 1 168 ? -6.760 -10.263 -3.800 1.00 78.50 168 LEU A O 1
ATOM 1291 N N . PRO A 1 169 ? -5.491 -11.944 -4.581 1.00 80.19 169 PRO A N 1
ATOM 1292 C CA . PRO A 1 169 ? -5.842 -12.848 -3.492 1.00 80.19 169 PRO A CA 1
ATOM 1293 C C . PRO A 1 169 ? -5.486 -12.246 -2.126 1.00 80.19 169 PRO A C 1
ATOM 1295 O O . PRO A 1 169 ? -4.362 -11.778 -1.927 1.00 80.19 169 PRO A O 1
ATOM 1298 N N . ALA A 1 170 ? -6.411 -12.312 -1.165 1.00 74.69 170 ALA A N 1
ATOM 1299 C CA . ALA A 1 170 ? -6.217 -11.764 0.182 1.00 74.69 170 ALA A CA 1
ATOM 1300 C C . ALA A 1 170 ? -4.957 -12.315 0.883 1.00 74.69 170 ALA A C 1
ATOM 1302 O O . ALA A 1 170 ? -4.266 -11.586 1.601 1.00 74.69 170 ALA A O 1
ATOM 1303 N N . ASP A 1 171 ? -4.605 -13.574 0.608 1.00 79.62 171 ASP A N 1
ATOM 1304 C CA . ASP A 1 171 ? -3.455 -14.266 1.199 1.00 79.62 171 ASP A CA 1
ATOM 1305 C C . ASP A 1 171 ? -2.103 -13.628 0.841 1.00 79.62 171 ASP A C 1
ATOM 1307 O O . ASP A 1 171 ? -1.134 -13.740 1.597 1.00 79.62 171 ASP A O 1
ATOM 1311 N N . TRP A 1 172 ? -2.016 -12.925 -0.295 1.00 80.44 172 TRP A N 1
ATOM 1312 C CA . TRP A 1 172 ? -0.763 -12.305 -0.743 1.00 80.44 172 TRP A CA 1
ATOM 1313 C C . TRP A 1 172 ? -0.350 -11.142 0.158 1.00 80.44 172 TRP A C 1
ATOM 1315 O O . TRP A 1 172 ? 0.840 -10.925 0.392 1.00 80.44 172 TRP A O 1
ATOM 1325 N N . PHE A 1 173 ? -1.326 -10.409 0.690 1.00 74.88 173 PHE A N 1
ATOM 1326 C CA . PHE A 1 173 ? -1.071 -9.252 1.543 1.00 74.88 173 PHE A CA 1
ATOM 1327 C C . PHE A 1 173 ? -0.805 -9.638 2.990 1.00 74.88 173 PHE A C 1
ATOM 1329 O O . PHE A 1 173 ? 0.017 -8.997 3.639 1.00 74.88 173 PHE A O 1
ATOM 1336 N N . HIS A 1 174 ? -1.423 -10.718 3.470 1.00 74.44 174 HIS A N 1
ATOM 1337 C CA . HIS A 1 174 ? -1.232 -11.208 4.834 1.00 74.44 174 HIS A CA 1
ATOM 1338 C C . HIS A 1 174 ? 0.238 -11.460 5.192 1.00 74.44 174 HIS A C 1
ATOM 1340 O O . HIS A 1 174 ? 0.647 -11.210 6.322 1.00 74.44 174 HIS A O 1
ATOM 1346 N N . SER A 1 175 ? 1.039 -11.913 4.223 1.00 76.19 175 SER A N 1
ATOM 1347 C CA . SER A 1 175 ? 2.467 -12.184 4.432 1.00 76.19 175 SER A CA 1
ATOM 1348 C C . SER A 1 175 ? 3.334 -10.922 4.499 1.00 76.19 175 SER A C 1
ATOM 1350 O O . SER A 1 175 ? 4.445 -10.981 5.021 1.00 76.19 175 SER A O 1
ATOM 1352 N N . VAL A 1 176 ? 2.867 -9.796 3.949 1.00 76.38 176 VAL A N 1
ATOM 1353 C CA . VAL A 1 176 ? 3.674 -8.571 3.808 1.00 76.38 176 VAL A CA 1
ATOM 1354 C C . VAL A 1 176 ? 3.228 -7.476 4.769 1.00 76.38 176 VAL A C 1
ATOM 1356 O O . VAL A 1 176 ? 4.075 -6.782 5.326 1.00 76.38 176 VAL A O 1
ATOM 1359 N N . ASP A 1 177 ? 1.922 -7.327 4.983 1.00 73.62 177 ASP A N 1
ATOM 1360 C CA . ASP A 1 177 ? 1.364 -6.332 5.894 1.00 73.62 177 ASP A CA 1
ATOM 1361 C C . ASP A 1 177 ? 0.297 -6.955 6.810 1.00 73.62 177 ASP A C 1
ATOM 1363 O O . ASP A 1 177 ? -0.909 -6.821 6.558 1.00 73.62 177 ASP A O 1
ATOM 1367 N N . PRO A 1 178 ? 0.722 -7.622 7.903 1.00 76.19 178 PRO A N 1
ATOM 1368 C CA . PRO A 1 178 ? -0.200 -8.212 8.870 1.00 76.19 178 PRO A CA 1
ATOM 1369 C C . PRO A 1 178 ? -1.074 -7.158 9.569 1.00 76.19 178 PRO A C 1
ATOM 1371 O O . PRO A 1 178 ? -2.138 -7.500 10.092 1.00 76.19 178 PRO A O 1
ATOM 1374 N N . LEU A 1 179 ? -0.681 -5.876 9.538 1.00 75.69 179 LEU A N 1
ATOM 1375 C CA . LEU A 1 179 ? -1.418 -4.779 10.172 1.00 75.69 179 LEU A CA 1
ATOM 1376 C C . LEU A 1 179 ? -2.724 -4.451 9.436 1.00 75.69 179 LEU A C 1
ATOM 1378 O O . LEU A 1 179 ? -3.615 -3.840 10.019 1.00 75.69 179 LEU A O 1
ATOM 1382 N N . THR A 1 180 ? -2.860 -4.875 8.175 1.00 68.69 180 THR A N 1
ATOM 1383 C CA . THR A 1 180 ? -4.077 -4.680 7.361 1.00 68.69 180 THR A CA 1
ATOM 1384 C C . THR A 1 180 ? -4.981 -5.910 7.316 1.00 68.69 180 THR A C 1
ATOM 1386 O O . THR A 1 180 ? -5.834 -6.030 6.433 1.00 68.69 180 THR A O 1
ATOM 1389 N N . THR A 1 181 ? -4.800 -6.835 8.260 1.00 83.75 181 THR A N 1
ATOM 1390 C CA . THR A 1 181 ? -5.719 -7.960 8.444 1.00 83.75 181 THR A CA 1
ATOM 1391 C C . THR A 1 181 ? -7.128 -7.438 8.726 1.00 83.75 181 THR A C 1
ATOM 1393 O O . THR A 1 181 ? -7.300 -6.588 9.600 1.00 83.75 181 THR A O 1
ATOM 1396 N N . GLN A 1 182 ? -8.132 -7.989 8.039 1.00 86.38 182 GLN A N 1
ATOM 1397 C CA . GLN A 1 182 ? -9.531 -7.566 8.168 1.00 86.38 182 GLN A CA 1
ATOM 1398 C C . GLN A 1 182 ? -10.009 -7.574 9.631 1.00 86.38 182 GLN A C 1
ATOM 1400 O O . GLN A 1 182 ? -10.528 -6.579 10.110 1.00 86.38 182 GLN A O 1
ATOM 1405 N N . LEU A 1 183 ? -9.673 -8.617 10.403 1.00 87.94 183 LEU A N 1
ATOM 1406 C CA . LEU A 1 183 ? -10.005 -8.693 11.836 1.00 87.94 183 LEU A CA 1
ATOM 1407 C C . LEU A 1 183 ? -9.441 -7.532 12.663 1.00 87.94 183 LEU A C 1
ATOM 1409 O O . LEU A 1 183 ? -10.097 -7.039 13.575 1.00 87.94 183 LEU A O 1
ATOM 1413 N N . ARG A 1 184 ? -8.212 -7.101 12.361 1.00 89.19 184 ARG A N 1
ATOM 1414 C CA . ARG A 1 184 ? -7.557 -5.999 13.074 1.00 89.19 184 ARG A CA 1
ATOM 1415 C C . ARG A 1 184 ? -8.195 -4.663 12.712 1.00 89.19 184 ARG A C 1
ATOM 1417 O O . ARG A 1 184 ? -8.358 -3.811 13.580 1.00 89.19 184 ARG A O 1
ATOM 1424 N N . LEU A 1 185 ? -8.575 -4.506 11.446 1.00 89.19 185 LEU A N 1
ATOM 1425 C CA . LEU A 1 185 ? -9.320 -3.354 10.958 1.00 89.19 185 LEU A CA 1
ATOM 1426 C C . LEU A 1 185 ? -10.703 -3.271 11.618 1.00 89.19 185 LEU A C 1
ATOM 1428 O O . LEU A 1 185 ? -11.066 -2.215 12.125 1.00 89.19 185 LEU A O 1
ATOM 1432 N N . ASP A 1 186 ? -11.440 -4.376 11.663 1.00 90.00 186 ASP A N 1
ATOM 1433 C CA . ASP A 1 186 ? -12.784 -4.435 12.237 1.00 90.00 186 ASP A CA 1
ATOM 1434 C C . ASP A 1 186 ? -12.762 -4.206 13.751 1.00 90.00 186 ASP A C 1
ATOM 1436 O O . ASP A 1 186 ? -13.567 -3.439 14.279 1.00 90.00 186 ASP A O 1
ATOM 1440 N N . LEU A 1 187 ? -11.762 -4.754 14.448 1.00 87.88 187 LEU A N 1
ATOM 1441 C CA . LEU A 1 187 ? -11.521 -4.428 15.851 1.00 87.88 187 LEU A CA 1
ATOM 1442 C C . LEU A 1 187 ? -11.198 -2.938 16.046 1.00 87.88 187 LEU A C 1
ATOM 1444 O O . LEU A 1 187 ? -11.727 -2.308 16.960 1.00 87.88 187 LEU A O 1
ATOM 1448 N N . ALA A 1 188 ? -10.366 -2.350 15.181 1.00 89.19 188 ALA A N 1
ATOM 1449 C CA . ALA A 1 188 ? -10.068 -0.922 15.240 1.00 89.19 188 ALA A CA 1
ATOM 1450 C C . ALA A 1 188 ? -11.322 -0.065 14.996 1.00 89.19 188 ALA A C 1
ATOM 1452 O O . ALA A 1 188 ? -11.522 0.912 15.718 1.00 89.19 188 ALA A O 1
ATOM 1453 N N . LYS A 1 189 ? -12.198 -0.444 14.052 1.00 89.56 189 LYS A N 1
ATOM 1454 C CA . LYS A 1 189 ? -13.503 0.211 13.853 1.00 89.56 189 LYS A CA 1
ATOM 1455 C C . LYS A 1 189 ? -14.334 0.155 15.135 1.00 89.56 189 LYS A C 1
ATOM 1457 O O . LYS A 1 189 ? -14.780 1.202 15.592 1.00 89.56 189 LYS A O 1
ATOM 1462 N N . LEU A 1 190 ? -14.468 -1.025 15.753 1.00 87.88 190 LEU A N 1
ATOM 1463 C CA . LEU A 1 190 ? -15.225 -1.193 17.000 1.00 87.88 190 LEU A CA 1
ATOM 1464 C C . LEU A 1 190 ? -14.688 -0.332 18.142 1.00 87.88 190 LEU A C 1
ATOM 1466 O O . LEU A 1 190 ? -15.479 0.286 18.846 1.00 87.88 190 LEU A O 1
ATOM 1470 N N . ILE A 1 191 ? -13.364 -0.271 18.323 1.00 87.81 191 ILE A N 1
ATOM 1471 C CA . ILE A 1 191 ? -12.733 0.569 19.354 1.00 87.81 191 ILE A CA 1
ATOM 1472 C C . ILE A 1 191 ? -13.062 2.041 19.115 1.00 87.81 191 ILE A C 1
ATOM 1474 O O . ILE A 1 191 ? -13.387 2.770 20.054 1.00 87.81 191 ILE A O 1
ATOM 1478 N N . VAL A 1 192 ? -12.984 2.483 17.860 1.00 86.69 192 VAL A N 1
ATOM 1479 C CA . VAL A 1 192 ? -13.220 3.882 17.502 1.00 86.69 192 VAL A CA 1
ATOM 1480 C C . VAL A 1 192 ? -14.690 4.267 17.663 1.00 86.69 192 VAL A C 1
ATOM 1482 O O . VAL A 1 192 ? -14.978 5.382 18.094 1.00 86.69 192 VAL A O 1
ATOM 1485 N N . THR A 1 193 ? -15.612 3.344 17.396 1.00 84.44 193 THR A N 1
ATOM 1486 C CA . THR A 1 193 ? -17.055 3.568 17.546 1.00 84.44 193 THR A CA 1
ATOM 1487 C C . THR A 1 193 ? -17.619 3.087 18.883 1.00 84.44 193 THR A C 1
ATOM 1489 O O . THR A 1 193 ? -18.830 3.053 19.054 1.00 84.44 193 THR A O 1
ATOM 1492 N N . ALA A 1 194 ? -16.785 2.693 19.848 1.00 81.06 194 ALA A N 1
ATOM 1493 C CA . ALA A 1 194 ? -17.264 2.121 21.110 1.00 81.06 194 ALA A CA 1
ATOM 1494 C C . ALA A 1 194 ? -18.106 3.109 21.944 1.00 81.06 194 ALA A C 1
ATOM 1496 O O . ALA A 1 194 ? -18.945 2.685 22.740 1.00 81.06 194 ALA A O 1
ATOM 1497 N N . ASP A 1 195 ? -17.871 4.414 21.765 1.00 75.31 195 ASP A N 1
ATOM 1498 C CA . ASP A 1 195 ? -18.587 5.490 22.460 1.00 75.31 195 ASP A CA 1
ATOM 1499 C C . ASP A 1 195 ? -19.932 5.839 21.801 1.00 75.31 195 ASP A C 1
ATOM 1501 O O . ASP A 1 195 ? -20.861 6.236 22.503 1.00 75.31 195 ASP A O 1
ATOM 1505 N N . ASP A 1 196 ? -20.040 5.666 20.481 1.00 77.81 196 ASP A N 1
ATOM 1506 C CA . ASP A 1 196 ? -21.247 5.925 19.687 1.00 77.81 196 ASP A CA 1
ATOM 1507 C C . ASP A 1 196 ? -21.347 4.886 18.552 1.00 77.81 196 ASP A C 1
ATOM 1509 O O . ASP A 1 196 ? -20.845 5.105 17.443 1.00 77.81 196 ASP A O 1
ATOM 1513 N N . PRO A 1 197 ? -21.872 3.683 18.849 1.00 71.31 197 PRO A N 1
ATOM 1514 C CA . PRO A 1 197 ? -21.785 2.561 17.931 1.00 71.31 197 PRO A CA 1
ATOM 1515 C C . PRO A 1 197 ? -22.775 2.696 16.767 1.00 71.31 197 PRO A C 1
ATOM 1517 O O . PRO A 1 197 ? -23.981 2.824 16.996 1.00 71.31 197 PRO A O 1
ATOM 1520 N N . PRO A 1 198 ? -22.319 2.583 15.504 1.00 70.06 198 PRO A N 1
ATOM 1521 C CA . PRO A 1 198 ? -23.221 2.524 14.365 1.00 70.06 198 PRO A CA 1
ATOM 1522 C C . PRO A 1 198 ? -24.066 1.241 14.417 1.00 70.06 198 PRO A C 1
ATOM 1524 O O . PRO A 1 198 ? -23.638 0.250 15.013 1.00 70.06 198 PRO A O 1
ATOM 1527 N N . PRO A 1 199 ? -25.218 1.185 13.720 1.00 68.94 199 PRO A N 1
ATOM 1528 C CA . PRO A 1 199 ? -26.169 0.071 13.801 1.00 68.94 199 PRO A CA 1
ATOM 1529 C C . PRO A 1 199 ? -25.560 -1.322 13.589 1.00 68.94 199 PRO A C 1
ATOM 1531 O O . PRO A 1 199 ? -26.012 -2.293 14.185 1.00 68.94 199 PRO A O 1
ATOM 1534 N N . LYS A 1 200 ? -24.513 -1.417 12.761 1.00 68.81 200 LYS A N 1
ATOM 1535 C CA . LYS A 1 200 ? -23.792 -2.666 12.486 1.00 68.81 200 LYS A CA 1
ATOM 1536 C C . LYS A 1 200 ? -22.884 -3.138 13.630 1.00 68.81 200 LYS A C 1
ATOM 1538 O O . LYS A 1 200 ? -22.621 -4.328 13.733 1.00 68.81 200 LYS A O 1
ATOM 1543 N N . ALA A 1 201 ? -22.401 -2.225 14.474 1.00 67.44 201 ALA A N 1
ATOM 1544 C CA . ALA A 1 201 ? -21.495 -2.514 15.589 1.00 67.44 201 ALA A CA 1
ATOM 1545 C C . ALA A 1 201 ? -22.235 -2.833 16.900 1.00 67.44 201 ALA A C 1
ATOM 1547 O O . ALA A 1 201 ? -21.659 -3.456 17.793 1.00 67.44 201 ALA A O 1
ATOM 1548 N N . ILE A 1 202 ? -23.508 -2.433 17.009 1.00 67.44 202 ILE A N 1
ATOM 1549 C CA . ILE A 1 202 ? -24.355 -2.651 18.194 1.00 67.44 202 ILE A CA 1
ATOM 1550 C C . ILE A 1 202 ? -24.404 -4.133 18.616 1.00 67.44 202 ILE A C 1
ATOM 1552 O O . ILE A 1 202 ? -24.118 -4.400 19.781 1.00 67.44 202 ILE A O 1
ATOM 1556 N N . PRO A 1 203 ? -24.648 -5.118 17.724 1.00 65.69 203 PRO A N 1
ATOM 1557 C CA . PRO A 1 203 ? -24.770 -6.521 18.135 1.00 65.69 203 PRO A CA 1
ATOM 1558 C C . PRO A 1 203 ? -23.488 -7.086 18.766 1.00 65.69 203 PRO A C 1
ATOM 1560 O O . PRO A 1 203 ? -23.539 -7.912 19.674 1.00 65.69 203 PRO A O 1
ATOM 1563 N N . VAL A 1 204 ? -22.322 -6.620 18.306 1.00 71.38 204 VAL A N 1
ATOM 1564 C CA . VAL A 1 204 ? -21.018 -7.051 18.830 1.00 71.38 204 VAL A CA 1
ATOM 1565 C C . VAL A 1 204 ? -20.745 -6.418 20.192 1.00 71.38 204 VAL A C 1
ATOM 1567 O O . VAL A 1 204 ? -20.296 -7.094 21.117 1.00 71.38 204 VAL A O 1
ATOM 1570 N N . LEU A 1 205 ? -21.062 -5.131 20.336 1.00 67.50 205 LEU A N 1
ATOM 1571 C CA . LEU A 1 205 ? -20.854 -4.367 21.568 1.00 67.50 205 LEU A CA 1
ATOM 1572 C C . LEU A 1 205 ? -21.921 -4.633 22.642 1.00 67.50 205 LEU A C 1
ATOM 1574 O O . LEU A 1 205 ? -21.747 -4.214 23.783 1.00 67.50 205 LEU A O 1
ATOM 1578 N N . GLU A 1 206 ? -23.004 -5.336 22.318 1.00 71.81 206 GLU A N 1
ATOM 1579 C CA . GLU A 1 206 ? -23.993 -5.817 23.292 1.00 71.81 206 GLU A CA 1
ATOM 1580 C C . GLU A 1 206 ? -23.567 -7.117 23.988 1.00 71.81 206 GLU A C 1
ATOM 1582 O O . GLU A 1 206 ? -24.081 -7.444 25.061 1.00 71.81 206 GLU A O 1
ATOM 1587 N N . THR A 1 207 ? -22.579 -7.833 23.441 1.00 74.31 207 THR A N 1
ATOM 1588 C CA . THR A 1 207 ? -21.985 -8.989 24.121 1.00 74.31 207 THR A CA 1
ATOM 1589 C C . THR A 1 207 ? -21.125 -8.475 25.277 1.00 74.31 207 THR A C 1
ATOM 1591 O O . THR A 1 207 ? -20.018 -7.985 25.054 1.00 74.31 207 THR A O 1
ATOM 1594 N N . GLY A 1 208 ? -21.649 -8.540 26.509 1.00 67.19 208 GLY A N 1
ATOM 1595 C CA . GLY A 1 208 ? -21.065 -7.902 27.702 1.00 67.19 208 GLY A CA 1
ATOM 1596 C C . GLY A 1 208 ? -19.557 -8.119 27.861 1.00 67.19 208 GLY A C 1
ATOM 1597 O O . GLY A 1 208 ? -18.815 -7.150 28.009 1.00 67.19 208 GLY A O 1
ATOM 1598 N N . ASP A 1 209 ? -19.098 -9.359 27.695 1.00 76.12 209 ASP A N 1
ATOM 1599 C CA . ASP A 1 209 ? -17.682 -9.727 27.821 1.00 76.12 209 ASP A CA 1
ATOM 1600 C C . ASP A 1 209 ? -16.793 -9.063 26.751 1.00 76.12 209 ASP A C 1
ATOM 1602 O O . ASP A 1 209 ? -15.666 -8.654 27.027 1.00 76.12 209 ASP A O 1
ATOM 1606 N N . ILE A 1 210 ? -17.299 -8.913 25.521 1.00 75.50 210 ILE A N 1
ATOM 1607 C CA . ILE A 1 210 ? -16.576 -8.287 24.401 1.00 75.50 210 ILE A CA 1
ATOM 1608 C C . ILE A 1 210 ? -16.530 -6.773 24.578 1.00 75.50 210 ILE A C 1
ATOM 1610 O O . ILE A 1 210 ? -15.499 -6.141 24.342 1.00 75.50 210 ILE A O 1
ATOM 1614 N N . ARG A 1 211 ? -17.637 -6.184 25.030 1.00 78.38 211 ARG A N 1
ATOM 1615 C CA . ARG A 1 211 ? -17.711 -4.752 25.307 1.00 78.38 211 ARG A CA 1
ATOM 1616 C C . ARG A 1 211 ? -16.733 -4.354 26.400 1.00 78.38 211 ARG A C 1
ATOM 1618 O O . ARG A 1 211 ? -16.011 -3.375 26.235 1.00 78.38 211 ARG A O 1
ATOM 1625 N N . GLU A 1 212 ? -16.700 -5.100 27.500 1.00 79.75 212 GLU A N 1
ATOM 1626 C CA . GLU A 1 212 ? -15.756 -4.852 28.589 1.00 79.75 212 GLU A CA 1
ATOM 1627 C C . GLU A 1 212 ? -14.316 -4.993 28.107 1.00 79.75 212 GLU A C 1
ATOM 1629 O O . GLU A 1 212 ? -13.504 -4.110 28.371 1.00 79.75 212 GLU A O 1
ATOM 1634 N N . LEU A 1 213 ? -14.022 -6.029 27.319 1.00 80.62 213 LEU A N 1
ATOM 1635 C CA . LEU A 1 213 ? -12.700 -6.254 26.744 1.00 80.62 213 LEU A CA 1
ATOM 1636 C C . LEU A 1 213 ? -12.238 -5.096 25.831 1.00 80.62 213 LEU A C 1
ATOM 1638 O O . LEU A 1 213 ? -11.088 -4.673 25.919 1.00 80.62 213 LEU A O 1
ATOM 1642 N N . ILE A 1 214 ? -13.128 -4.544 24.996 1.00 78.62 214 ILE A N 1
ATOM 1643 C CA . ILE A 1 214 ? -12.845 -3.392 24.116 1.00 78.62 214 ILE A CA 1
ATOM 1644 C C . ILE A 1 214 ? -12.721 -2.088 24.921 1.00 78.62 214 ILE A C 1
ATOM 1646 O O . ILE A 1 214 ? -11.864 -1.251 24.634 1.00 78.62 214 ILE A O 1
ATOM 1650 N N . LEU A 1 215 ? -13.572 -1.894 25.933 1.00 81.19 215 LEU A N 1
ATOM 1651 C CA . LEU A 1 215 ? -13.590 -0.679 26.754 1.00 81.19 215 LEU A CA 1
ATOM 1652 C C . LEU A 1 215 ? -12.486 -0.642 27.820 1.00 81.19 215 LEU A C 1
ATOM 1654 O O . LEU A 1 215 ? -12.219 0.443 28.349 1.00 81.19 215 LEU A O 1
ATOM 1658 N N . ALA A 1 216 ? -11.864 -1.783 28.127 1.00 82.62 216 ALA A N 1
ATOM 1659 C CA . ALA A 1 216 ? -10.855 -1.934 29.172 1.00 82.62 216 ALA A CA 1
ATOM 1660 C C . ALA A 1 216 ? -9.534 -1.209 28.880 1.00 82.62 216 ALA A C 1
ATOM 1662 O O . ALA A 1 216 ? -8.808 -0.910 29.826 1.00 82.62 216 ALA A O 1
ATOM 1663 N N . ASP A 1 217 ? -9.220 -0.905 27.616 1.00 85.75 217 ASP A N 1
ATOM 1664 C CA . ASP A 1 217 ? -7.965 -0.247 27.234 1.00 85.75 217 ASP A CA 1
ATOM 1665 C C . ASP A 1 217 ? -8.170 1.272 27.017 1.00 85.75 217 ASP A C 1
ATOM 1667 O O . ASP A 1 217 ? -8.561 1.713 25.927 1.00 85.75 217 ASP A O 1
ATOM 1671 N N . PRO A 1 218 ? -7.910 2.124 28.033 1.00 86.75 218 PRO A N 1
ATOM 1672 C CA . PRO A 1 218 ? -8.161 3.564 27.938 1.00 86.75 218 PRO A CA 1
ATOM 1673 C C . PRO A 1 218 ? -7.240 4.266 26.933 1.00 86.75 218 PRO A C 1
ATOM 1675 O O . PRO A 1 218 ? -7.635 5.271 26.345 1.00 86.75 218 PRO A O 1
ATOM 1678 N N . GLU A 1 219 ? -6.034 3.741 26.707 1.00 89.12 219 GLU A N 1
ATOM 1679 C CA . GLU A 1 219 ? -5.065 4.322 25.770 1.00 89.12 219 GLU A CA 1
ATOM 1680 C C . GLU A 1 219 ? -5.517 4.178 24.312 1.00 89.12 219 GLU A C 1
ATOM 1682 O O . GLU A 1 219 ? -5.470 5.150 23.559 1.00 89.12 219 GLU A O 1
ATOM 1687 N N . LEU A 1 220 ? -6.042 3.012 23.916 1.00 87.81 220 LEU A N 1
ATOM 1688 C CA . LEU A 1 220 ? -6.572 2.805 22.562 1.00 87.81 220 LEU A CA 1
ATOM 1689 C C . LEU A 1 220 ? -7.764 3.730 22.286 1.00 87.81 220 LEU A C 1
ATOM 1691 O O . LEU A 1 220 ? -7.892 4.293 21.198 1.00 87.81 220 LEU A O 1
ATOM 1695 N N . ARG A 1 221 ? -8.602 3.957 23.303 1.00 87.88 221 ARG A N 1
ATOM 1696 C CA . ARG A 1 221 ? -9.716 4.912 23.228 1.00 87.88 221 ARG A CA 1
ATOM 1697 C C . ARG A 1 221 ? -9.240 6.356 23.153 1.00 87.88 221 ARG A C 1
ATOM 1699 O O . ARG A 1 221 ? -9.837 7.158 22.437 1.00 87.88 221 ARG A O 1
ATOM 1706 N N . GLN A 1 222 ? -8.165 6.698 23.858 1.00 90.62 222 GLN A N 1
ATOM 1707 C CA . GLN A 1 222 ? -7.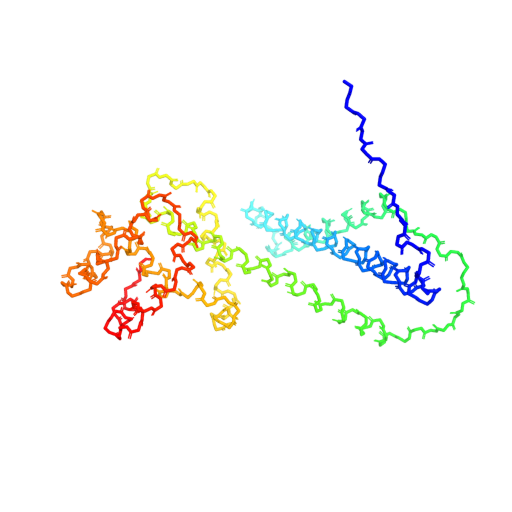551 8.014 23.731 1.00 90.62 222 GLN A CA 1
ATOM 1708 C C . GLN A 1 222 ? -7.036 8.236 22.303 1.00 90.62 222 GLN A C 1
ATOM 1710 O O . GLN A 1 222 ? -7.367 9.255 21.700 1.00 90.62 222 GLN A O 1
ATOM 1715 N N . LEU A 1 223 ? -6.326 7.265 21.721 1.00 89.94 223 LEU A N 1
ATOM 1716 C CA . LEU A 1 223 ? -5.861 7.342 20.332 1.00 89.94 223 LEU A CA 1
ATOM 1717 C C . LEU A 1 223 ? -7.021 7.474 19.335 1.00 89.94 223 LEU A C 1
ATOM 1719 O O . LEU A 1 223 ? -6.923 8.241 18.375 1.00 89.94 223 LEU A O 1
ATOM 1723 N N . ALA A 1 224 ? -8.133 6.772 19.576 1.00 89.56 224 ALA A N 1
ATOM 1724 C CA . ALA A 1 224 ? -9.344 6.887 18.763 1.00 89.56 224 ALA A CA 1
ATOM 1725 C C . ALA A 1 224 ? -9.937 8.300 18.807 1.00 89.56 224 ALA A C 1
ATOM 1727 O O . ALA A 1 224 ? -10.246 8.871 17.759 1.00 89.56 224 ALA A O 1
ATOM 1728 N N . ARG A 1 225 ? -10.033 8.890 20.004 1.00 87.56 225 ARG A N 1
ATOM 1729 C CA . ARG A 1 225 ? -10.518 10.265 20.207 1.00 87.56 225 ARG A CA 1
ATOM 1730 C C . ARG A 1 225 ? -9.585 11.312 19.605 1.00 87.56 225 ARG A C 1
ATOM 1732 O O . ARG A 1 225 ? -10.054 12.320 19.086 1.00 87.56 225 ARG A O 1
ATOM 1739 N N . GLU A 1 226 ? -8.279 11.064 19.642 1.00 90.25 226 GLU A N 1
ATOM 1740 C CA . GLU A 1 226 ? -7.262 11.907 19.003 1.00 90.25 226 GLU A CA 1
ATOM 1741 C C . GLU A 1 226 ? -7.237 11.757 17.468 1.00 90.25 226 GLU A C 1
ATOM 1743 O O . GLU A 1 226 ? -6.526 12.500 16.792 1.00 90.25 226 GLU A O 1
ATOM 1748 N N . GLY A 1 227 ? -7.997 10.814 16.894 1.00 86.25 227 GLY A N 1
ATOM 1749 C CA . GLY A 1 227 ? -8.013 10.547 15.453 1.00 86.25 227 GLY A CA 1
ATOM 1750 C C . GLY A 1 227 ? -6.730 9.887 14.933 1.00 86.25 227 GLY A C 1
ATOM 1751 O O . GLY A 1 227 ? -6.445 9.927 13.735 1.00 86.25 227 GLY A O 1
ATOM 1752 N N . ARG A 1 228 ? -5.931 9.272 15.814 1.00 90.94 228 ARG A N 1
ATOM 1753 C CA . ARG A 1 228 ? -4.629 8.660 15.493 1.00 90.94 228 ARG A CA 1
ATOM 1754 C C . ARG A 1 228 ? -4.794 7.208 15.035 1.00 90.94 228 ARG A C 1
ATOM 1756 O O . ARG A 1 228 ? -4.169 6.289 15.560 1.00 90.94 228 ARG A O 1
ATOM 1763 N N . TYR A 1 229 ? -5.627 6.989 14.019 1.00 89.75 229 TYR A N 1
ATOM 1764 C CA . TYR A 1 229 ? -6.024 5.647 13.562 1.00 89.75 229 TYR A CA 1
ATOM 1765 C C . TYR A 1 229 ? -4.852 4.77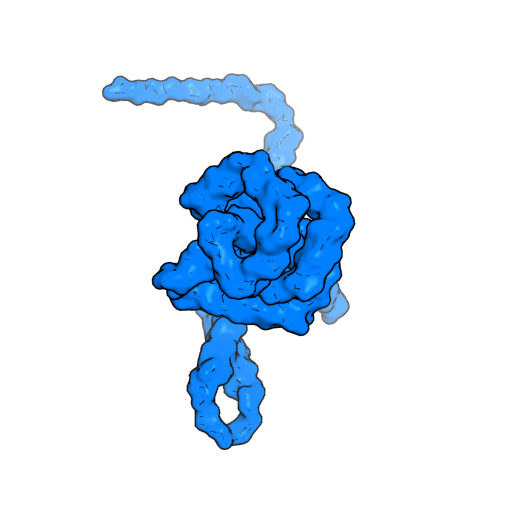9 13.079 1.00 89.75 229 TYR A C 1
ATOM 1767 O O . TYR A 1 229 ? -4.840 3.568 13.294 1.00 89.75 229 TYR A O 1
ATOM 1775 N N . ALA A 1 230 ? -3.829 5.394 12.478 1.00 87.62 230 ALA A N 1
ATOM 1776 C CA . ALA A 1 230 ? -2.625 4.683 12.047 1.00 87.62 230 ALA A CA 1
ATOM 1777 C C . ALA A 1 230 ? -1.826 4.097 13.215 1.00 87.62 230 ALA A C 1
ATOM 1779 O O . ALA A 1 230 ? -1.146 3.086 13.052 1.00 87.62 230 ALA A O 1
ATOM 1780 N N . GLU A 1 231 ? -1.904 4.727 14.383 1.00 90.88 231 GLU A N 1
ATOM 1781 C CA . GLU A 1 231 ? -1.213 4.264 15.581 1.00 90.88 231 GLU A CA 1
ATOM 1782 C C . GLU A 1 231 ? -1.989 3.160 16.272 1.00 90.88 231 GLU A C 1
ATOM 1784 O O . GLU A 1 231 ? -1.379 2.169 16.656 1.00 90.88 231 GLU A O 1
ATOM 1789 N N . ILE A 1 232 ? -3.323 3.264 16.300 1.00 90.69 232 ILE A N 1
ATOM 1790 C CA . ILE A 1 232 ? -4.199 2.174 16.743 1.00 90.69 232 ILE A CA 1
ATOM 1791 C C . ILE A 1 232 ? -3.867 0.916 15.947 1.00 90.69 232 ILE A C 1
ATOM 1793 O O . ILE A 1 232 ? -3.499 -0.089 16.537 1.00 90.69 232 ILE A O 1
ATOM 1797 N N . LEU A 1 233 ? -3.875 0.986 14.610 1.00 89.19 233 LEU A N 1
ATOM 1798 C CA . LEU A 1 233 ? -3.562 -0.165 13.756 1.00 89.19 233 LEU A CA 1
ATOM 1799 C C . LEU A 1 233 ? -2.161 -0.745 13.975 1.00 89.19 233 LEU A C 1
ATOM 1801 O O . LEU A 1 233 ? -1.949 -1.906 13.650 1.00 89.19 233 LEU A O 1
ATOM 1805 N N . ARG A 1 234 ? -1.209 0.023 14.507 1.00 89.19 234 ARG A N 1
ATOM 1806 C CA . ARG A 1 234 ? 0.155 -0.444 14.806 1.00 89.19 234 ARG A CA 1
ATOM 1807 C C . ARG A 1 234 ? 0.322 -0.914 16.248 1.00 89.19 234 ARG A C 1
ATOM 1809 O O . ARG A 1 234 ? 1.366 -1.478 16.569 1.00 89.19 234 ARG A O 1
ATOM 1816 N N . ASP A 1 235 ? -0.676 -0.705 17.102 1.00 90.25 235 ASP A N 1
ATOM 1817 C CA . ASP A 1 235 ? -0.570 -0.997 18.524 1.00 90.25 235 ASP A CA 1
ATOM 1818 C C . ASP A 1 235 ? -0.568 -2.519 18.771 1.00 90.25 235 ASP A C 1
ATOM 1820 O O . ASP A 1 235 ? -1.511 -3.204 18.359 1.00 90.25 235 ASP A O 1
ATOM 1824 N N . PRO A 1 236 ? 0.461 -3.080 19.435 1.00 89.25 236 PRO A N 1
ATOM 1825 C CA . PRO A 1 236 ? 0.544 -4.514 19.719 1.00 89.25 236 PRO A CA 1
ATOM 1826 C C . PRO A 1 236 ? -0.550 -5.022 20.673 1.00 89.25 236 PRO A C 1
ATOM 1828 O O . PRO A 1 236 ? -0.749 -6.231 20.784 1.00 89.25 236 PRO A O 1
ATOM 1831 N N . ARG A 1 237 ? -1.274 -4.144 21.379 1.00 89.25 237 ARG A N 1
ATOM 1832 C CA . ARG A 1 237 ? -2.405 -4.538 22.237 1.00 89.25 237 ARG A CA 1
ATOM 1833 C C . ARG A 1 237 ? -3.567 -5.110 21.431 1.00 89.25 237 ARG A C 1
ATOM 1835 O O . ARG A 1 237 ? -4.227 -6.020 21.920 1.00 89.25 237 ARG A O 1
ATOM 1842 N N . LEU A 1 238 ? -3.770 -4.657 20.189 1.00 87.12 238 LEU A N 1
ATOM 1843 C CA . LEU A 1 238 ? -4.770 -5.250 19.292 1.00 87.12 238 LEU A CA 1
ATOM 1844 C C . LEU A 1 238 ? -4.521 -6.743 19.083 1.00 87.12 238 LEU A C 1
ATOM 1846 O O . LEU A 1 238 ? -5.468 -7.521 19.080 1.00 87.12 238 LEU A O 1
ATOM 1850 N N . ASP A 1 239 ? -3.257 -7.147 18.951 1.00 88.25 239 ASP A N 1
ATOM 1851 C CA . ASP A 1 239 ? -2.909 -8.552 18.745 1.00 88.25 239 ASP A CA 1
ATOM 1852 C C . ASP A 1 239 ? -3.283 -9.392 19.975 1.00 88.25 239 ASP A C 1
ATOM 1854 O O . ASP A 1 239 ? -3.854 -10.466 19.820 1.00 88.25 239 ASP A O 1
ATOM 1858 N N . ARG A 1 240 ? -3.093 -8.856 21.190 1.00 88.19 240 ARG A N 1
ATOM 1859 C CA . ARG A 1 240 ? -3.521 -9.512 22.442 1.00 88.19 240 ARG A CA 1
ATOM 1860 C C . ARG A 1 240 ? -5.035 -9.651 22.545 1.00 88.19 240 ARG A C 1
ATOM 1862 O O . ARG A 1 240 ? -5.528 -10.670 23.010 1.00 88.19 240 ARG A O 1
ATOM 1869 N N . LEU A 1 241 ? -5.787 -8.639 22.113 1.00 87.19 241 LEU A N 1
ATOM 1870 C CA . LEU A 1 241 ? -7.249 -8.721 22.072 1.00 87.19 241 LEU A CA 1
ATOM 1871 C C . LEU A 1 241 ? -7.701 -9.798 21.074 1.00 87.19 241 LEU A C 1
ATOM 1873 O O . LEU A 1 241 ? -8.601 -10.580 21.372 1.00 87.19 241 LEU A O 1
ATOM 1877 N N . LEU A 1 242 ? -7.027 -9.887 19.923 1.00 88.31 242 LEU A N 1
ATOM 1878 C CA . LEU A 1 242 ? -7.284 -10.896 18.894 1.00 88.31 242 LEU A CA 1
ATOM 1879 C C . LEU A 1 242 ? -6.837 -12.317 19.282 1.00 88.31 242 LEU A C 1
ATOM 1881 O O . LEU A 1 242 ? -7.217 -13.257 18.588 1.00 88.31 242 LEU A O 1
ATOM 1885 N N . GLU A 1 243 ? -6.089 -12.516 20.371 1.00 88.69 243 GLU A N 1
ATOM 1886 C CA . GLU A 1 243 ? -5.837 -13.858 20.925 1.00 88.69 243 GLU A CA 1
ATOM 1887 C C . GLU A 1 243 ? -7.115 -14.487 21.508 1.00 88.69 243 GLU A C 1
ATOM 1889 O O . GLU A 1 243 ? -7.192 -15.707 21.653 1.00 88.69 243 GLU A O 1
ATOM 1894 N N . ASN A 1 244 ? -8.144 -13.685 21.806 1.00 87.50 244 ASN A N 1
ATOM 1895 C CA . ASN A 1 244 ? -9.429 -14.188 22.273 1.00 87.50 244 ASN A CA 1
ATOM 1896 C C . ASN A 1 244 ? -10.229 -14.815 21.114 1.00 87.50 244 ASN A C 1
ATOM 1898 O O . ASN A 1 244 ? -10.716 -14.120 20.218 1.00 87.50 244 ASN A O 1
ATOM 1902 N N . ASP A 1 245 ? -10.401 -16.139 21.150 1.00 86.38 245 ASP A N 1
ATOM 1903 C CA . ASP A 1 245 ? -11.099 -16.893 20.101 1.00 86.38 245 ASP A CA 1
ATOM 1904 C C . ASP A 1 245 ? -12.556 -16.459 19.898 1.00 86.38 245 ASP A C 1
ATOM 1906 O O . ASP A 1 245 ? -13.000 -16.363 18.753 1.00 86.38 245 ASP A O 1
ATOM 1910 N N . ASN A 1 246 ? -13.268 -16.125 20.979 1.00 84.88 246 ASN A N 1
ATOM 1911 C CA . ASN A 1 246 ? -14.654 -15.661 20.910 1.00 84.88 246 ASN A CA 1
ATOM 1912 C C . ASN A 1 246 ? -14.735 -14.311 20.178 1.00 84.88 246 ASN A C 1
ATOM 1914 O O . ASN A 1 246 ? -15.544 -14.133 19.270 1.00 84.88 246 ASN A O 1
ATOM 1918 N N . LEU A 1 247 ? -13.818 -13.386 20.489 1.00 84.88 247 LEU A N 1
ATOM 1919 C CA . LEU A 1 247 ? -13.744 -12.102 19.790 1.00 84.88 247 LEU A CA 1
ATOM 1920 C C . LEU A 1 247 ? -13.473 -12.294 18.292 1.00 84.88 247 LEU A C 1
ATOM 1922 O O . LEU A 1 247 ? -14.131 -11.664 17.465 1.00 84.88 247 LEU A O 1
ATOM 1926 N N . ARG A 1 248 ? -12.538 -13.178 17.922 1.00 86.44 248 ARG A N 1
ATOM 1927 C CA . ARG A 1 248 ? -12.254 -13.452 16.503 1.00 86.44 248 ARG A CA 1
ATOM 1928 C C . ARG A 1 248 ? -13.452 -14.039 15.772 1.00 86.44 248 ARG A C 1
ATOM 1930 O O . ARG A 1 248 ? -13.669 -13.690 14.615 1.00 86.44 248 ARG A O 1
ATOM 1937 N N . GLU A 1 249 ? -14.185 -14.951 16.401 1.00 85.50 249 GLU A N 1
ATOM 1938 C CA . GLU A 1 249 ? -15.355 -15.580 15.790 1.00 85.50 249 GLU A CA 1
ATOM 1939 C C . GLU A 1 249 ? -16.468 -14.557 15.551 1.00 85.50 249 GLU A C 1
ATOM 1941 O O . GLU A 1 249 ? -17.008 -14.480 14.446 1.00 85.50 249 GLU A O 1
ATOM 1946 N N . VAL A 1 250 ? -16.735 -13.698 16.537 1.00 84.56 250 VAL A N 1
ATOM 1947 C CA . VAL A 1 250 ? -17.709 -12.610 16.396 1.00 84.56 250 VAL A CA 1
ATOM 1948 C C . VAL A 1 250 ? -17.290 -11.626 15.302 1.00 84.56 250 VAL A C 1
ATOM 1950 O O . VAL A 1 250 ? -18.114 -11.273 14.458 1.00 84.56 250 VAL A O 1
ATOM 1953 N N . LEU A 1 251 ? -16.012 -11.242 15.250 1.00 85.06 251 LEU A N 1
ATOM 1954 C CA . LEU A 1 251 ? -15.483 -10.368 14.199 1.00 85.06 251 LEU A CA 1
ATOM 1955 C C . LEU A 1 251 ? -15.563 -11.002 12.803 1.00 85.06 251 LEU A C 1
ATOM 1957 O O . LEU A 1 251 ? -15.890 -10.311 11.851 1.00 85.06 251 LEU A O 1
ATOM 1961 N N . ARG A 1 252 ? -15.324 -12.313 12.653 1.00 85.38 252 ARG A N 1
ATOM 1962 C CA . ARG A 1 252 ? -15.469 -12.996 11.348 1.00 85.38 252 ARG A CA 1
ATOM 1963 C C . ARG A 1 252 ? -16.906 -13.030 10.846 1.00 85.38 252 ARG A C 1
ATOM 1965 O O . ARG A 1 252 ? -17.123 -13.028 9.639 1.00 85.38 252 ARG A O 1
ATOM 1972 N N . ASN A 1 253 ? -17.861 -13.121 11.764 1.00 82.56 253 ASN A N 1
ATOM 1973 C CA . ASN A 1 253 ? -19.279 -13.217 11.437 1.00 82.56 253 ASN A CA 1
ATOM 1974 C C . ASN A 1 253 ? -19.947 -11.840 11.289 1.00 82.56 253 ASN A C 1
ATOM 1976 O O . ASN A 1 253 ? -21.101 -11.772 10.866 1.00 82.56 253 ASN A O 1
ATOM 1980 N N . THR A 1 254 ? -19.238 -10.758 11.624 1.00 74.88 254 THR A N 1
ATOM 1981 C CA . THR A 1 254 ? -19.756 -9.390 11.560 1.00 74.88 254 THR A CA 1
ATOM 1982 C C . THR A 1 254 ? -19.043 -8.619 10.459 1.00 74.88 254 THR A C 1
ATOM 1984 O O . THR A 1 254 ? -17.883 -8.254 10.601 1.00 74.88 254 THR A O 1
ATOM 1987 N N . ASP A 1 255 ? -19.755 -8.340 9.371 1.00 73.44 255 ASP A N 1
ATOM 1988 C CA . ASP A 1 255 ? -19.240 -7.524 8.270 1.00 73.44 255 ASP A CA 1
ATOM 1989 C C . ASP A 1 255 ? -19.499 -6.033 8.568 1.00 73.44 255 ASP A C 1
ATOM 1991 O O . ASP A 1 255 ? -20.602 -5.511 8.338 1.00 73.44 255 ASP A O 1
ATOM 1995 N N . LEU A 1 256 ? -18.509 -5.378 9.192 1.00 69.06 256 LEU A N 1
ATOM 1996 C CA . LEU A 1 256 ? -18.570 -3.969 9.611 1.00 69.06 256 LEU A CA 1
ATOM 1997 C C . LEU A 1 256 ? -18.340 -3.026 8.424 1.00 69.06 256 LEU A C 1
ATOM 1999 O O . LEU A 1 256 ? -17.168 -2.831 8.035 1.00 69.06 256 LEU A O 1
#